Protein AF-A0A1S2LUB4-F1 (afdb_monomer_lite)

Sequence (196 aa):
MSKLDNSCTILDIESIKQALYSVNRHAKTAISKRELYRLKYETLLKLIKIGHAQKVHLEFSTQTGRSQQSTVVLVKVGTKTEGEPLYFHMLPEKDDFKCLNHTGATISQNLHNPKSTMSLNTAKRILQQFVGVTKTKDHATKSHQFQRSHSSNTTYKSTRSHTSHKSKRSNKPSRPTLNKNIFTSSFLDGSSRPRK

pLDDT: mean 73.79, std 20.39, range [35.44, 96.44]

Foldseek 3Di:
DDDPPPLQPPADQVLLLLLLQQLVVCLVPPPPNPVSLVLNVLLLVVCVVVPQKDFAAKEWDPPPDDDDTAIWTWMWGRPPPPDDIAIDTDHDDPCRVVVHYYPHHDPPDPRDDDHHPDDNVSSSVSSCSNSVPDPPCPDDPPPPPPPPDPDDDDDDDDDDDDDDDDDDDDDDDDDDDDDDPDDDDDDDDDDDDDDD

Secondary structure (DSSP, 8-state):
------TTSSS-HHHHHHHHHHHHHHHTT-S-HHHHHHHHHHHHHHHHHTTSEEEEEEEE---TT-SSPPEEEEEEE-TTSSSPPEEEEEPPPTTHHHHS-B-SS---SS-PPPPP---HHHHHHHHHHHHT---------------------------------------PPPPPP-------------------

InterPro domains:
  IPR025552 YkyB-like protein [PF14177] (13-133)

Structure (mmCIF, N/CA/C/O backbone):
data_AF-A0A1S2LUB4-F1
#
_entry.id   AF-A0A1S2LUB4-F1
#
loop_
_atom_site.group_PDB
_atom_site.id
_atom_site.type_symbol
_atom_site.label_atom_id
_atom_site.label_alt_id
_atom_site.label_comp_id
_atom_site.label_asym_id
_atom_site.label_entity_id
_atom_site.label_seq_id
_atom_site.pdbx_PDB_ins_code
_atom_site.Cartn_x
_atom_site.Cartn_y
_atom_site.Cartn_z
_atom_site.occupancy
_atom_site.B_iso_or_equiv
_atom_site.auth_seq_id
_atom_site.auth_comp_id
_atom_site.auth_asym_id
_atom_site.auth_atom_id
_atom_site.pdbx_PDB_model_num
ATOM 1 N N . MET A 1 1 ? -32.973 -7.168 3.042 1.00 37.06 1 MET A N 1
ATOM 2 C CA . MET A 1 1 ? -32.426 -6.928 4.397 1.00 37.06 1 MET A CA 1
ATOM 3 C C . MET A 1 1 ? -30.971 -7.388 4.433 1.00 37.06 1 MET A C 1
ATOM 5 O O . MET A 1 1 ? -30.704 -8.536 4.757 1.00 37.06 1 MET A O 1
ATOM 9 N N . SER A 1 2 ? -30.030 -6.526 4.044 1.00 35.44 2 SER A N 1
ATOM 10 C CA . SER A 1 2 ? -28.589 -6.791 4.143 1.00 35.44 2 SER A CA 1
ATOM 11 C C . SER A 1 2 ? -28.028 -5.992 5.315 1.00 35.44 2 SER A C 1
ATOM 13 O O . SER A 1 2 ? -28.012 -4.762 5.273 1.00 35.44 2 SER A O 1
ATOM 15 N N . LYS A 1 3 ? -27.617 -6.690 6.376 1.00 37.53 3 LYS A N 1
ATOM 16 C CA . LYS A 1 3 ? -26.897 -6.102 7.508 1.00 37.53 3 LYS A CA 1
ATOM 17 C C . LYS A 1 3 ? -25.558 -5.582 6.979 1.00 37.53 3 LYS A C 1
ATOM 19 O O . LYS A 1 3 ? -24.714 -6.364 6.562 1.00 37.53 3 LYS A O 1
ATOM 24 N N . LEU A 1 4 ? -25.412 -4.261 6.912 1.00 43.16 4 LEU A N 1
ATOM 25 C CA . LEU A 1 4 ? -24.115 -3.617 6.748 1.00 43.16 4 LEU A CA 1
ATOM 26 C C . LEU A 1 4 ? -23.420 -3.716 8.102 1.00 43.16 4 LEU A C 1
ATOM 28 O O . LEU A 1 4 ? -23.853 -3.107 9.079 1.00 43.16 4 LEU A O 1
ATOM 32 N N . ASP A 1 5 ? -22.387 -4.544 8.165 1.00 44.38 5 ASP A N 1
ATOM 33 C CA . ASP A 1 5 ? -21.563 -4.711 9.351 1.00 44.38 5 ASP A CA 1
ATOM 34 C C . ASP A 1 5 ? -20.846 -3.382 9.640 1.00 44.38 5 ASP A C 1
ATOM 36 O O . ASP A 1 5 ? -19.804 -3.058 9.070 1.00 44.38 5 ASP A O 1
ATOM 40 N N . ASN A 1 6 ? -21.435 -2.585 10.532 1.00 49.72 6 ASN A N 1
ATOM 41 C CA . ASN A 1 6 ? -20.983 -1.256 10.953 1.00 49.72 6 ASN A CA 1
ATOM 42 C C . ASN A 1 6 ? -19.684 -1.272 11.787 1.00 49.72 6 ASN A C 1
ATOM 44 O O . ASN A 1 6 ? -19.430 -0.359 12.565 1.00 49.72 6 ASN A O 1
ATOM 48 N N . SER A 1 7 ? -18.807 -2.267 11.629 1.00 49.12 7 SER A N 1
ATOM 49 C CA . SER A 1 7 ? -17.532 -2.318 12.359 1.00 49.12 7 SER A CA 1
ATOM 50 C C . SER A 1 7 ? -16.482 -1.321 11.830 1.00 49.12 7 SER A C 1
ATOM 52 O O . SER A 1 7 ? -15.333 -1.358 12.265 1.00 49.12 7 SER A O 1
ATOM 54 N N . CYS A 1 8 ? -16.831 -0.475 10.852 1.00 47.47 8 CYS A N 1
ATOM 55 C CA . CYS A 1 8 ? -15.918 0.443 10.158 1.00 47.47 8 CYS A CA 1
ATOM 56 C C . CYS A 1 8 ? -16.044 1.914 10.610 1.00 47.47 8 CYS A C 1
ATOM 58 O O . CYS A 1 8 ? -15.419 2.788 10.020 1.00 47.47 8 CYS A O 1
ATOM 60 N N . THR A 1 9 ? -16.838 2.220 11.638 1.00 49.25 9 THR A N 1
ATOM 61 C CA . THR A 1 9 ? -17.275 3.601 11.921 1.00 49.25 9 THR A CA 1
ATOM 62 C C . THR A 1 9 ? -16.392 4.414 12.874 1.00 49.25 9 THR A C 1
ATOM 64 O O . THR A 1 9 ? -16.758 5.538 13.190 1.00 49.25 9 THR A O 1
ATOM 67 N N . ILE A 1 10 ? -15.227 3.924 13.324 1.00 59.03 10 ILE A N 1
ATOM 68 C CA . ILE A 1 10 ? -14.386 4.690 14.279 1.00 59.03 10 ILE A CA 1
ATOM 69 C C . ILE A 1 10 ? -13.094 5.243 13.652 1.00 59.03 10 ILE A C 1
ATOM 71 O O . ILE A 1 10 ? -12.515 6.186 14.186 1.00 59.03 10 ILE A O 1
ATOM 75 N N . LEU A 1 11 ? -12.628 4.709 12.518 1.00 73.69 11 LEU A N 1
ATOM 76 C CA . LEU A 1 11 ? -11.399 5.190 11.879 1.00 73.69 11 LEU A CA 1
ATOM 77 C C . LEU A 1 11 ? -11.692 5.852 10.539 1.00 73.69 11 LEU A C 1
ATOM 79 O O . LEU A 1 11 ? -12.176 5.221 9.605 1.00 73.69 11 LEU A O 1
ATOM 83 N N . ASP A 1 12 ? -11.340 7.127 10.471 1.00 89.38 12 ASP A N 1
ATOM 84 C CA . ASP A 1 12 ? -11.441 7.957 9.284 1.00 89.38 12 ASP A CA 1
ATOM 85 C C . ASP A 1 12 ? -10.501 7.468 8.154 1.00 89.38 12 ASP A C 1
ATOM 87 O O . ASP A 1 12 ? -9.354 7.058 8.378 1.00 89.38 12 ASP A O 1
ATOM 91 N N . ILE A 1 13 ? -11.000 7.500 6.914 1.00 92.25 13 ILE A N 1
ATOM 92 C CA . ILE A 1 13 ? -10.286 7.030 5.720 1.00 92.25 13 ILE A CA 1
ATOM 93 C C . ILE A 1 13 ? -9.061 7.905 5.438 1.00 92.25 13 ILE A C 1
ATOM 95 O O . ILE A 1 13 ? -8.032 7.367 5.017 1.00 92.25 13 ILE A O 1
ATOM 99 N N . GLU A 1 14 ? -9.115 9.214 5.707 1.00 91.94 14 GLU A N 1
ATOM 100 C CA . GLU A 1 14 ? -7.939 10.086 5.557 1.00 91.94 14 GLU A CA 1
ATOM 101 C C . GLU A 1 14 ? -6.817 9.651 6.500 1.00 91.94 14 GLU A C 1
ATOM 103 O O . GLU A 1 14 ? -5.661 9.496 6.089 1.00 91.94 14 GLU A O 1
ATOM 108 N N . SER A 1 15 ? -7.167 9.337 7.746 1.00 92.75 15 SER A N 1
ATOM 109 C CA . SER A 1 15 ? -6.224 8.804 8.731 1.00 92.75 15 SER A CA 1
ATOM 110 C C . SER A 1 15 ? -5.585 7.484 8.271 1.00 92.75 15 SER A C 1
ATOM 112 O O . SER A 1 15 ? -4.376 7.286 8.435 1.00 92.75 15 SER A O 1
ATOM 114 N N . ILE A 1 16 ? -6.352 6.593 7.633 1.00 94.75 16 ILE A N 1
ATOM 115 C CA . ILE A 1 16 ? -5.838 5.334 7.061 1.00 94.75 16 ILE A CA 1
ATOM 116 C C . ILE A 1 16 ? -4.914 5.599 5.865 1.00 94.75 16 ILE A C 1
ATOM 118 O O . ILE A 1 16 ? -3.842 4.991 5.775 1.00 94.75 16 ILE A O 1
ATOM 122 N N . LYS A 1 17 ? -5.280 6.522 4.967 1.00 93.62 17 LYS A N 1
ATOM 123 C CA . LYS A 1 17 ? -4.451 6.943 3.822 1.00 93.62 17 LYS A CA 1
ATOM 124 C C . LYS A 1 17 ? -3.092 7.472 4.286 1.00 93.62 17 LYS A C 1
ATOM 126 O O . LYS A 1 17 ? -2.045 7.030 3.798 1.00 93.62 17 LYS A O 1
ATOM 131 N N . GLN A 1 18 ? -3.095 8.355 5.280 1.00 93.69 18 GLN A N 1
ATOM 132 C CA . GLN A 1 18 ? -1.879 8.902 5.882 1.00 93.69 18 GLN A CA 1
ATOM 133 C C . GLN A 1 18 ? -1.034 7.823 6.578 1.00 93.69 18 GLN A C 1
ATOM 135 O O . GLN A 1 18 ? 0.190 7.779 6.407 1.00 93.69 18 GLN A O 1
ATOM 140 N N . ALA A 1 19 ? -1.677 6.909 7.308 1.00 95.19 19 ALA A N 1
ATOM 141 C CA . ALA A 1 19 ? -1.000 5.790 7.952 1.00 95.19 19 ALA A CA 1
ATOM 142 C C . ALA A 1 19 ? -0.336 4.848 6.929 1.00 95.19 19 ALA A C 1
ATOM 144 O O . ALA A 1 19 ? 0.831 4.477 7.098 1.00 95.19 19 ALA A O 1
ATOM 145 N N . LEU A 1 20 ? -1.028 4.516 5.832 1.00 95.00 20 LEU A N 1
ATOM 146 C CA . LEU A 1 20 ? -0.485 3.734 4.715 1.00 95.00 20 LEU A CA 1
ATOM 147 C C . LEU A 1 20 ? 0.750 4.398 4.099 1.00 95.00 20 LEU A C 1
ATOM 149 O O . LEU A 1 20 ? 1.754 3.720 3.857 1.00 95.00 20 LEU A O 1
ATOM 153 N N . TYR A 1 21 ? 0.704 5.715 3.878 1.00 94.38 21 TYR A N 1
ATOM 154 C CA . TYR A 1 21 ? 1.852 6.473 3.377 1.00 94.38 21 TYR A CA 1
ATOM 155 C C . TYR A 1 21 ? 3.061 6.350 4.312 1.00 94.38 21 TYR A C 1
ATOM 157 O O . TYR A 1 21 ? 4.160 6.002 3.862 1.00 94.38 21 TYR A O 1
ATOM 165 N N . SER A 1 22 ? 2.858 6.578 5.614 1.00 94.00 22 SER A N 1
ATOM 166 C CA . SER A 1 22 ? 3.926 6.502 6.616 1.00 94.00 22 SER A CA 1
ATOM 167 C C . SER A 1 22 ? 4.535 5.094 6.677 1.00 94.00 22 SER A C 1
ATOM 169 O O . SER A 1 22 ? 5.749 4.929 6.518 1.00 94.00 22 SER A O 1
ATOM 171 N N . VAL A 1 23 ? 3.705 4.049 6.776 1.00 94.25 23 VAL A N 1
ATOM 172 C CA . VAL A 1 23 ? 4.163 2.647 6.777 1.00 94.25 23 VAL A CA 1
ATOM 173 C C . VAL A 1 23 ? 4.955 2.311 5.512 1.00 94.25 23 VAL A C 1
ATOM 175 O O . VAL A 1 23 ? 6.029 1.716 5.607 1.00 94.25 23 VAL A O 1
ATOM 178 N N . ASN A 1 24 ? 4.490 2.735 4.336 1.00 91.19 24 ASN A N 1
ATOM 179 C CA . ASN A 1 24 ? 5.175 2.479 3.068 1.00 91.19 24 ASN A CA 1
ATOM 180 C C . ASN A 1 24 ? 6.536 3.194 2.981 1.00 91.19 24 ASN A C 1
ATOM 182 O O . ASN A 1 24 ? 7.507 2.609 2.494 1.00 91.19 24 ASN A O 1
ATOM 186 N N . ARG A 1 25 ? 6.641 4.429 3.493 1.00 90.00 25 ARG A N 1
ATOM 187 C CA . ARG A 1 25 ? 7.920 5.153 3.596 1.00 90.00 25 ARG A CA 1
ATOM 188 C C . ARG A 1 25 ? 8.919 4.379 4.455 1.00 90.00 25 ARG A C 1
ATOM 190 O O . ARG A 1 25 ? 10.072 4.216 4.060 1.00 90.00 25 ARG A O 1
ATOM 197 N N . HIS A 1 26 ? 8.473 3.884 5.605 1.00 87.94 26 HIS A N 1
ATOM 198 C CA . HIS A 1 26 ? 9.320 3.157 6.547 1.00 87.94 26 HIS A CA 1
ATOM 199 C C . HIS A 1 26 ? 9.647 1.728 6.095 1.00 87.94 26 HIS A C 1
ATOM 201 O O . HIS A 1 26 ? 10.748 1.258 6.360 1.00 87.94 26 HIS A O 1
ATOM 207 N N . ALA A 1 27 ? 8.771 1.048 5.352 1.00 86.62 27 ALA A N 1
ATOM 208 C CA . ALA A 1 27 ? 9.034 -0.299 4.832 1.00 86.62 27 ALA A CA 1
ATOM 209 C C . ALA A 1 27 ? 10.261 -0.362 3.904 1.00 86.62 27 ALA A C 1
ATOM 211 O O . ALA A 1 27 ? 10.904 -1.406 3.797 1.00 86.62 27 ALA A O 1
ATOM 212 N N . LYS A 1 28 ? 10.632 0.757 3.265 1.00 82.19 28 LYS A N 1
ATOM 213 C CA . LYS A 1 28 ? 11.836 0.841 2.424 1.00 82.19 28 LYS A CA 1
ATOM 214 C C . LYS A 1 28 ? 13.130 0.780 3.243 1.00 82.19 28 LYS A C 1
ATOM 216 O O . LYS A 1 28 ? 14.106 0.182 2.784 1.00 82.19 28 LYS A O 1
ATOM 221 N N . THR A 1 29 ? 13.133 1.338 4.453 1.00 83.75 29 THR A N 1
ATOM 222 C CA . THR A 1 29 ? 14.348 1.573 5.256 1.00 83.75 29 THR A CA 1
ATOM 223 C C . THR A 1 29 ? 14.389 0.818 6.586 1.00 83.75 29 THR A C 1
ATOM 225 O O . THR A 1 29 ? 15.462 0.694 7.165 1.00 83.75 29 THR A O 1
ATOM 228 N N . ALA A 1 30 ? 13.264 0.291 7.072 1.00 81.44 30 ALA A N 1
ATOM 229 C CA . ALA A 1 30 ? 13.185 -0.407 8.352 1.00 81.44 30 ALA A CA 1
ATOM 230 C C . ALA A 1 30 ? 13.996 -1.710 8.358 1.00 81.44 30 ALA A C 1
ATOM 232 O O . ALA A 1 30 ? 14.143 -2.372 7.334 1.00 81.44 30 ALA A O 1
ATOM 233 N N . ILE A 1 31 ? 14.463 -2.114 9.539 1.00 76.31 31 ILE A N 1
ATOM 234 C CA . ILE A 1 31 ? 15.121 -3.412 9.747 1.00 76.31 31 ILE A CA 1
ATOM 235 C C . ILE A 1 31 ? 14.082 -4.547 9.634 1.00 76.31 31 ILE A C 1
ATOM 237 O O . ILE A 1 31 ? 14.318 -5.551 8.968 1.00 76.31 31 ILE A O 1
ATOM 241 N N . SER A 1 32 ? 12.877 -4.355 10.182 1.00 80.12 32 SER A N 1
ATOM 242 C CA . SER A 1 32 ? 11.769 -5.323 10.158 1.00 80.12 32 SER A CA 1
ATOM 243 C C . SER A 1 32 ? 10.757 -5.074 9.021 1.00 80.12 32 SER A C 1
ATOM 245 O O . SER A 1 32 ? 9.568 -4.845 9.245 1.00 80.12 32 SER A O 1
ATOM 247 N N . LYS A 1 33 ? 11.200 -5.133 7.756 1.00 89.12 33 LYS A N 1
ATOM 248 C CA . LYS A 1 33 ? 10.356 -4.797 6.581 1.00 89.12 33 LYS A CA 1
ATOM 249 C C . LYS A 1 33 ? 9.136 -5.713 6.391 1.00 89.12 33 LYS A C 1
ATOM 251 O O . LYS A 1 33 ? 8.112 -5.265 5.880 1.00 89.12 33 LYS A O 1
ATOM 256 N N . ARG A 1 34 ? 9.229 -6.985 6.803 1.00 89.94 34 ARG A N 1
ATOM 257 C CA . ARG A 1 34 ? 8.198 -8.015 6.560 1.00 89.94 34 ARG A CA 1
ATOM 258 C C . ARG A 1 34 ? 6.846 -7.668 7.190 1.00 89.94 34 ARG A C 1
ATOM 260 O O . ARG A 1 34 ? 5.828 -7.775 6.513 1.00 89.94 34 ARG A O 1
ATOM 267 N N . GLU A 1 35 ? 6.836 -7.222 8.448 1.00 90.62 35 GLU A N 1
ATOM 268 C CA . GLU A 1 35 ? 5.603 -6.840 9.160 1.00 90.62 35 GLU A CA 1
ATOM 269 C C . GLU A 1 35 ? 4.908 -5.664 8.460 1.00 90.62 35 GLU A C 1
ATOM 271 O O . GLU A 1 35 ? 3.703 -5.698 8.224 1.00 90.62 35 GLU A O 1
ATOM 276 N N . LEU A 1 36 ? 5.680 -4.648 8.061 1.00 92.69 36 LEU A N 1
ATOM 277 C CA . LEU A 1 36 ? 5.156 -3.445 7.413 1.00 92.69 36 LEU A CA 1
ATOM 278 C C . LEU A 1 36 ? 4.556 -3.742 6.033 1.00 92.69 36 LEU A C 1
ATOM 280 O O . LEU A 1 36 ? 3.494 -3.212 5.705 1.00 92.69 36 LEU A O 1
ATOM 284 N N . TYR A 1 37 ? 5.195 -4.607 5.238 1.00 92.12 37 TYR A N 1
ATOM 285 C CA . TYR A 1 37 ? 4.637 -5.040 3.954 1.00 92.12 37 TYR A CA 1
ATOM 286 C C . TYR A 1 37 ? 3.354 -5.849 4.126 1.00 92.12 37 TYR A C 1
ATOM 288 O O . TYR A 1 37 ? 2.396 -5.601 3.393 1.00 92.12 37 TYR A O 1
ATOM 296 N N . ARG A 1 38 ? 3.308 -6.759 5.109 1.00 93.12 38 ARG A N 1
ATOM 297 C CA . ARG A 1 38 ? 2.095 -7.527 5.409 1.00 93.12 38 ARG A CA 1
ATOM 298 C C . ARG A 1 38 ? 0.946 -6.603 5.802 1.00 93.12 38 ARG A C 1
ATOM 300 O O . ARG A 1 38 ? -0.123 -6.679 5.211 1.00 93.12 38 ARG A O 1
ATOM 307 N N . LEU A 1 39 ? 1.193 -5.685 6.737 1.00 94.38 39 LEU A N 1
ATOM 308 C CA . LEU A 1 39 ? 0.181 -4.753 7.230 1.00 94.38 39 LEU A CA 1
ATOM 309 C C . LEU A 1 39 ? -0.350 -3.840 6.116 1.00 94.38 39 LEU A C 1
ATOM 311 O O . LEU A 1 39 ? -1.559 -3.638 6.006 1.00 94.38 39 LEU A O 1
ATOM 315 N N . LYS A 1 40 ? 0.541 -3.331 5.254 1.00 94.75 40 LYS A N 1
ATOM 316 C CA . LYS A 1 40 ? 0.157 -2.575 4.054 1.00 94.75 40 LYS A CA 1
ATOM 317 C C . LYS A 1 40 ? -0.742 -3.412 3.139 1.00 94.75 40 LYS A C 1
ATOM 319 O O . LYS A 1 40 ? -1.777 -2.920 2.702 1.00 94.75 40 LYS A O 1
ATOM 324 N N . TYR A 1 41 ? -0.342 -4.647 2.842 1.00 95.00 41 TYR A N 1
ATOM 325 C CA . TYR A 1 41 ? -1.076 -5.534 1.941 1.00 95.00 41 TYR A CA 1
ATOM 326 C C . TYR A 1 41 ? -2.483 -5.853 2.465 1.00 95.00 41 TYR A C 1
ATOM 328 O O . TYR A 1 41 ? -3.463 -5.613 1.763 1.00 95.00 41 TYR A O 1
ATOM 336 N N . GLU A 1 42 ? -2.593 -6.292 3.722 1.00 95.31 42 GLU A N 1
ATOM 337 C CA . GLU A 1 42 ? -3.874 -6.603 4.375 1.00 95.31 42 GLU A CA 1
ATOM 338 C C . GLU A 1 42 ? -4.808 -5.382 4.406 1.00 95.31 42 GLU A C 1
ATOM 340 O O . GLU A 1 42 ? -6.005 -5.496 4.137 1.00 95.31 42 GLU A O 1
ATOM 345 N N . THR A 1 43 ? -4.252 -4.195 4.669 1.00 96.00 43 THR A N 1
ATOM 346 C CA . THR A 1 43 ? -5.009 -2.935 4.650 1.00 96.00 43 THR A CA 1
ATOM 347 C C . THR A 1 43 ? -5.567 -2.642 3.258 1.00 96.00 43 THR A C 1
ATOM 349 O O . THR A 1 43 ? -6.753 -2.342 3.134 1.00 96.00 43 THR A O 1
ATOM 352 N N . LEU A 1 44 ? -4.742 -2.733 2.207 1.00 96.44 44 LEU A N 1
ATOM 353 C CA . LEU A 1 44 ? -5.178 -2.465 0.832 1.00 96.44 44 LEU A CA 1
ATOM 354 C C . LEU A 1 44 ? -6.259 -3.452 0.382 1.00 96.44 44 LEU A C 1
ATOM 356 O O . LEU A 1 44 ? -7.272 -3.020 -0.163 1.00 96.44 44 LEU A O 1
ATOM 360 N N . LEU A 1 45 ? -6.098 -4.748 0.670 1.00 95.38 45 LEU A N 1
ATOM 361 C CA . LEU A 1 45 ? -7.125 -5.750 0.370 1.00 95.38 45 LEU A CA 1
ATOM 362 C C . LEU A 1 45 ? -8.452 -5.434 1.062 1.00 95.38 45 LEU A C 1
ATOM 364 O O . LEU A 1 45 ? -9.510 -5.488 0.431 1.00 95.38 45 LEU A O 1
ATOM 368 N N . LYS A 1 46 ? -8.409 -5.062 2.348 1.00 95.31 46 LYS A N 1
ATOM 369 C CA . LYS A 1 46 ? -9.617 -4.694 3.091 1.00 95.31 46 LYS A CA 1
ATOM 370 C C . LYS A 1 46 ? -10.276 -3.446 2.503 1.00 95.31 46 LYS A C 1
ATOM 372 O O . LYS A 1 46 ? -11.488 -3.461 2.315 1.00 95.31 46 LYS A O 1
ATOM 377 N N . LEU A 1 47 ? -9.498 -2.416 2.157 1.00 94.88 47 LEU A N 1
ATOM 378 C CA . LEU A 1 47 ? -9.992 -1.193 1.507 1.00 94.88 47 LEU A CA 1
ATOM 379 C C . LEU A 1 47 ? -10.654 -1.471 0.151 1.00 94.88 47 LEU A C 1
ATOM 381 O O . LEU A 1 47 ? -11.688 -0.874 -0.152 1.00 94.88 47 LEU A O 1
ATOM 385 N N . ILE A 1 48 ? -10.090 -2.387 -0.641 1.00 95.31 48 ILE A N 1
ATOM 386 C CA . ILE A 1 48 ? -10.681 -2.827 -1.912 1.00 95.31 48 ILE A CA 1
ATOM 387 C C . ILE A 1 48 ? -12.008 -3.547 -1.648 1.00 95.31 48 ILE A C 1
ATOM 389 O O . ILE A 1 48 ? -13.016 -3.211 -2.264 1.00 95.31 48 ILE A O 1
ATOM 393 N N . LYS A 1 49 ? -12.044 -4.469 -0.676 1.00 94.44 49 LYS A N 1
ATOM 394 C CA . LYS A 1 49 ? -13.258 -5.221 -0.316 1.00 94.44 49 LYS A CA 1
ATOM 395 C C . LYS A 1 49 ? -14.411 -4.314 0.130 1.00 94.44 49 LYS A C 1
ATOM 397 O O . LYS A 1 49 ? -15.554 -4.577 -0.225 1.00 94.44 49 LYS A O 1
ATOM 402 N N . ILE A 1 50 ? -14.126 -3.249 0.886 1.00 92.50 50 ILE A N 1
ATOM 403 C CA . ILE A 1 50 ? -15.145 -2.265 1.306 1.00 92.50 50 ILE A CA 1
ATOM 404 C C . ILE A 1 50 ? -15.451 -1.208 0.223 1.00 92.50 50 ILE A C 1
ATOM 406 O O . ILE A 1 50 ? -16.349 -0.380 0.381 1.00 92.50 50 ILE A O 1
ATOM 410 N N . GLY A 1 51 ? -14.705 -1.206 -0.886 1.00 93.12 51 GLY A N 1
ATOM 411 C CA . GLY A 1 51 ? -14.892 -0.289 -2.010 1.00 93.12 51 GLY A CA 1
ATOM 412 C C . GLY A 1 51 ? -14.366 1.133 -1.786 1.00 93.12 51 GLY A C 1
ATOM 413 O O . GLY A 1 51 ? -14.792 2.041 -2.494 1.00 93.12 51 GLY A O 1
ATOM 414 N N . HIS A 1 52 ? -13.468 1.347 -0.820 1.00 93.94 52 HIS A N 1
ATOM 415 C CA . HIS A 1 52 ? -12.743 2.617 -0.638 1.00 93.94 52 HIS A CA 1
ATOM 416 C C . HIS A 1 52 ? -11.413 2.658 -1.408 1.00 93.94 52 HIS A C 1
ATOM 418 O O . HIS A 1 52 ? -10.712 3.674 -1.396 1.00 93.94 52 HIS A O 1
ATOM 424 N N . ALA A 1 53 ? -11.050 1.557 -2.065 1.00 95.81 53 ALA A N 1
ATOM 425 C CA . ALA A 1 53 ? -9.914 1.476 -2.964 1.00 95.81 53 ALA A CA 1
ATOM 426 C C . ALA A 1 53 ? -10.249 0.648 -4.208 1.00 95.81 53 ALA A C 1
ATOM 428 O O . ALA A 1 53 ? -11.144 -0.195 -4.180 1.00 95.81 53 ALA A O 1
ATOM 429 N N . GLN A 1 54 ? -9.506 0.874 -5.286 1.00 95.75 54 GLN A N 1
ATOM 430 C CA . GLN A 1 54 ? -9.689 0.201 -6.567 1.00 95.75 54 GLN A CA 1
ATOM 431 C C . GLN A 1 54 ? -8.332 -0.102 -7.208 1.00 95.75 54 GLN A C 1
ATOM 433 O O . GLN A 1 54 ? -7.448 0.758 -7.236 1.00 95.75 54 GLN A O 1
ATOM 438 N N . LYS A 1 55 ? -8.174 -1.318 -7.745 1.00 96.12 55 LYS A N 1
ATOM 439 C CA . LYS A 1 55 ? -7.050 -1.662 -8.626 1.00 96.12 55 LYS A CA 1
ATOM 440 C C . LYS A 1 55 ? -7.270 -0.968 -9.978 1.00 96.12 55 LYS A C 1
ATOM 442 O O . LYS A 1 55 ? -8.333 -1.131 -10.569 1.00 96.12 55 LYS A O 1
ATOM 447 N N . VAL A 1 56 ? -6.310 -0.160 -10.424 1.00 93.88 56 VAL A N 1
ATOM 448 C CA . VAL A 1 56 ? -6.465 0.715 -11.601 1.00 93.88 56 VAL A CA 1
ATOM 449 C C . VAL A 1 56 ? -5.901 0.052 -12.856 1.00 93.88 56 VAL A C 1
ATOM 451 O O . VAL A 1 56 ? -6.631 -0.166 -13.815 1.00 93.88 56 VAL A O 1
ATOM 454 N N . HIS A 1 57 ? -4.609 -0.275 -12.852 1.00 94.31 57 HIS A N 1
ATOM 455 C CA . HIS A 1 57 ? -3.909 -0.918 -13.965 1.00 94.31 57 HIS A CA 1
ATOM 456 C C . HIS A 1 57 ? -2.605 -1.571 -13.483 1.00 94.31 57 HIS A C 1
ATOM 458 O O . HIS A 1 57 ? -2.187 -1.388 -12.333 1.00 94.31 57 HIS A O 1
ATOM 464 N N . LEU A 1 58 ? -1.964 -2.332 -14.370 1.00 94.56 58 LEU A N 1
ATOM 465 C CA . LEU A 1 58 ? -0.630 -2.895 -14.170 1.00 94.56 58 LEU A CA 1
ATOM 466 C C . LEU A 1 58 ? 0.435 -1.956 -14.750 1.00 94.56 58 LEU A C 1
ATOM 468 O O . LEU A 1 58 ? 0.239 -1.374 -15.815 1.00 94.56 58 LEU A O 1
ATOM 472 N N . GLU A 1 59 ? 1.568 -1.836 -14.067 1.00 92.00 59 GLU A N 1
ATOM 473 C CA . GLU A 1 59 ? 2.714 -1.024 -14.484 1.00 92.00 59 GLU A CA 1
ATOM 474 C C . GLU A 1 59 ? 4.027 -1.777 -14.291 1.00 92.00 59 GLU A C 1
ATOM 476 O O . GLU A 1 59 ? 4.118 -2.701 -13.482 1.00 92.00 59 GLU A O 1
ATOM 481 N N . PHE A 1 60 ? 5.090 -1.326 -14.954 1.00 88.88 60 PHE A N 1
ATOM 482 C CA . PHE A 1 60 ? 6.441 -1.766 -14.614 1.00 88.88 60 PHE A CA 1
ATOM 483 C C . PHE A 1 60 ? 6.975 -1.047 -13.369 1.00 88.88 60 PHE A C 1
ATOM 485 O O . PHE A 1 60 ? 6.801 0.160 -13.195 1.00 88.88 60 PHE A O 1
ATOM 492 N N . SER A 1 61 ? 7.676 -1.787 -12.511 1.00 85.38 61 SER A N 1
ATOM 493 C CA . SER A 1 61 ? 8.358 -1.262 -11.329 1.00 85.38 61 SER A CA 1
ATOM 494 C C . SER A 1 61 ? 9.616 -0.474 -11.705 1.00 85.38 61 SER A C 1
ATOM 496 O O . SER A 1 61 ? 10.428 -0.923 -12.510 1.00 85.38 61 SER A O 1
ATOM 498 N N . THR A 1 62 ? 9.839 0.664 -11.045 1.00 76.81 62 THR A N 1
ATOM 499 C CA . THR A 1 62 ? 10.978 1.574 -11.276 1.00 76.81 62 THR A CA 1
ATOM 500 C C . THR A 1 62 ? 12.266 1.188 -10.545 1.00 76.81 62 THR A C 1
ATOM 502 O O . THR A 1 62 ? 13.092 2.053 -10.256 1.00 76.81 62 THR A O 1
ATOM 505 N N . GLN A 1 63 ? 12.476 -0.084 -10.192 1.00 72.50 63 GLN A N 1
ATOM 506 C CA . GLN A 1 63 ? 13.700 -0.473 -9.482 1.00 72.50 63 GLN A CA 1
ATOM 507 C C . GLN A 1 63 ? 14.949 -0.250 -10.350 1.00 72.50 63 GLN A C 1
ATOM 509 O O . GLN A 1 63 ? 15.248 -1.001 -11.275 1.00 72.50 63 GLN A O 1
ATOM 514 N N . THR A 1 64 ? 15.708 0.790 -10.007 1.00 62.44 64 THR A N 1
ATOM 515 C CA . THR A 1 64 ? 16.937 1.205 -10.682 1.00 62.44 64 THR A CA 1
ATOM 516 C C . THR A 1 64 ? 18.076 0.237 -10.342 1.00 62.44 64 THR A C 1
ATOM 518 O O . THR A 1 64 ? 18.745 0.406 -9.323 1.00 62.44 64 THR A O 1
ATOM 521 N N . GLY A 1 65 ? 18.295 -0.805 -11.150 1.00 62.41 65 GLY A N 1
ATOM 522 C CA . GLY A 1 65 ? 19.557 -1.561 -11.087 1.00 62.41 65 GLY A CA 1
ATOM 523 C C . GLY A 1 65 ? 19.509 -3.076 -11.276 1.00 62.41 65 GLY A C 1
ATOM 524 O O . GLY A 1 65 ? 20.547 -3.708 -11.095 1.00 62.41 65 GLY A O 1
ATOM 525 N N . ARG A 1 66 ? 18.371 -3.696 -11.628 1.00 56.88 66 ARG A N 1
ATOM 526 C CA . ARG A 1 66 ? 18.330 -5.139 -11.953 1.00 56.88 66 ARG A CA 1
ATOM 527 C C . ARG A 1 66 ? 17.568 -5.411 -13.251 1.00 56.88 66 ARG A C 1
ATOM 529 O O . ARG A 1 66 ? 16.503 -4.856 -13.475 1.00 56.88 66 ARG A O 1
ATOM 536 N N . SER A 1 67 ? 18.153 -6.261 -14.096 1.00 57.16 67 SER A N 1
ATOM 537 C CA . SER A 1 67 ? 17.820 -6.492 -15.516 1.00 57.16 67 SER A CA 1
ATOM 538 C C . SER A 1 67 ? 16.498 -7.226 -15.801 1.00 57.16 67 SER A C 1
ATOM 540 O O . SER A 1 67 ? 16.376 -7.857 -16.843 1.00 57.16 67 SER A O 1
ATOM 542 N N . GLN A 1 68 ? 15.492 -7.158 -14.926 1.00 63.97 68 GLN A N 1
ATOM 543 C CA . GLN A 1 68 ? 14.140 -7.631 -15.249 1.00 63.97 68 GLN A CA 1
ATOM 544 C C . GLN A 1 68 ? 13.111 -6.695 -14.614 1.00 63.97 68 GLN A C 1
ATOM 546 O O . GLN A 1 68 ? 13.091 -6.512 -13.396 1.00 63.97 68 GLN A O 1
ATOM 551 N N . GLN A 1 69 ? 12.275 -6.076 -15.447 1.00 78.94 69 GLN A N 1
ATOM 552 C CA . GLN A 1 69 ? 11.180 -5.231 -14.984 1.00 78.94 69 GLN A CA 1
ATOM 553 C C . GLN A 1 69 ? 10.104 -6.120 -14.357 1.00 78.94 69 GLN A C 1
ATOM 555 O O . GLN A 1 69 ? 9.540 -6.986 -15.017 1.00 78.94 69 GLN A O 1
ATOM 560 N N . SER A 1 70 ? 9.819 -5.926 -13.070 1.00 87.19 70 SER A N 1
ATOM 561 C CA . SER A 1 70 ? 8.668 -6.567 -12.429 1.00 87.19 70 SER A CA 1
ATOM 562 C C . SER A 1 70 ? 7.401 -5.769 -12.682 1.00 87.19 70 SER A C 1
ATOM 564 O O . SER A 1 70 ? 7.397 -4.550 -12.511 1.00 87.19 70 SER A O 1
ATOM 566 N N . THR A 1 71 ? 6.316 -6.459 -13.011 1.00 91.69 71 THR A N 1
ATOM 567 C 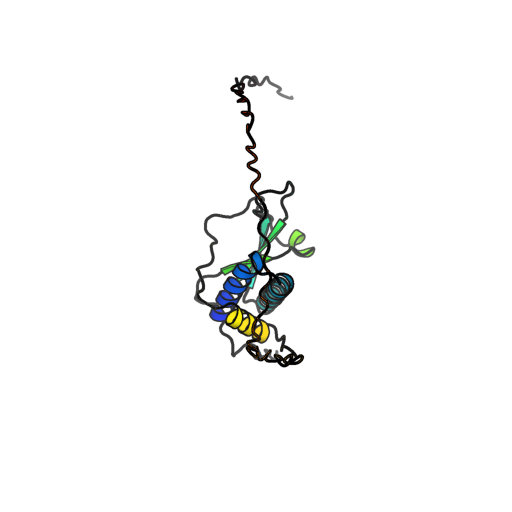CA . THR A 1 71 ? 4.985 -5.858 -13.053 1.00 91.69 71 THR A CA 1
ATOM 568 C C . THR A 1 71 ? 4.440 -5.656 -11.637 1.00 91.69 71 THR A C 1
ATOM 570 O O . THR A 1 71 ? 4.605 -6.507 -10.760 1.00 91.69 71 THR A O 1
ATOM 573 N N . VAL A 1 72 ? 3.781 -4.526 -11.411 1.00 92.88 72 VAL A N 1
ATOM 574 C CA . VAL A 1 72 ? 3.103 -4.149 -10.167 1.00 92.88 72 VAL A CA 1
ATOM 575 C C . VAL A 1 72 ? 1.692 -3.659 -10.467 1.00 92.88 72 VAL A C 1
ATOM 577 O O . VAL A 1 72 ? 1.438 -3.116 -11.536 1.00 92.88 72 VAL A O 1
ATOM 580 N N . VAL A 1 73 ? 0.771 -3.828 -9.519 1.00 94.88 73 VAL A N 1
ATOM 581 C CA . VAL A 1 73 ? -0.579 -3.253 -9.619 1.00 94.88 73 VAL A CA 1
ATOM 582 C C . VAL A 1 73 ? -0.588 -1.886 -8.961 1.00 94.88 73 VAL A C 1
ATOM 584 O O . VAL A 1 73 ? -0.170 -1.755 -7.804 1.00 94.88 73 VAL A O 1
ATOM 587 N N . LEU A 1 74 ? -1.125 -0.896 -9.668 1.00 94.06 74 LEU A N 1
ATOM 588 C CA . LEU A 1 74 ? -1.447 0.406 -9.109 1.00 94.06 74 LEU A CA 1
ATOM 589 C C . LEU A 1 74 ? -2.836 0.368 -8.461 1.00 94.06 74 LEU A C 1
ATOM 591 O O . LEU A 1 74 ? -3.826 -0.009 -9.087 1.00 94.06 74 LEU A O 1
ATOM 595 N N . VAL A 1 75 ? -2.917 0.783 -7.202 1.00 95.06 75 VAL A N 1
ATOM 596 C CA . VAL A 1 75 ? -4.155 0.856 -6.419 1.00 95.06 75 VAL A CA 1
ATOM 597 C C . VAL A 1 75 ? -4.433 2.305 -6.054 1.00 95.06 75 VAL A C 1
ATOM 599 O O . VAL A 1 75 ? -3.592 2.951 -5.430 1.00 95.06 75 VAL A O 1
ATOM 602 N N . LYS A 1 76 ? -5.628 2.790 -6.391 1.00 94.75 76 LYS A N 1
ATOM 603 C CA . LYS A 1 76 ? -6.154 4.099 -5.989 1.00 94.75 76 LYS A CA 1
ATOM 604 C C . LYS A 1 76 ? -6.959 3.944 -4.702 1.00 94.75 76 LYS A C 1
ATOM 606 O O . LYS A 1 76 ? -7.890 3.146 -4.662 1.00 94.75 76 LYS A O 1
ATOM 611 N N . VAL A 1 77 ? -6.621 4.698 -3.662 1.00 95.19 77 VAL A N 1
ATOM 612 C CA . VAL A 1 77 ? -7.275 4.682 -2.343 1.00 95.19 77 VAL A CA 1
ATOM 613 C C . VAL A 1 77 ? -7.928 6.036 -2.074 1.00 95.19 77 VAL A C 1
ATOM 615 O O . VAL A 1 77 ? -7.312 7.071 -2.311 1.00 95.19 77 VAL A O 1
ATOM 618 N N . GLY A 1 78 ? -9.146 6.030 -1.528 1.00 91.12 78 GLY A N 1
ATOM 619 C CA . GLY A 1 78 ? -9.950 7.236 -1.301 1.00 91.12 78 GLY A CA 1
ATOM 620 C C . GLY A 1 78 ? -10.942 7.513 -2.429 1.00 91.12 78 GLY A C 1
ATOM 621 O O . GLY A 1 78 ? -11.239 8.661 -2.708 1.00 91.12 78 GLY A O 1
ATOM 622 N N . THR A 1 79 ? -11.450 6.476 -3.102 1.00 87.31 79 THR A N 1
ATOM 623 C CA . THR A 1 79 ? -12.379 6.616 -4.243 1.00 87.31 79 THR A CA 1
ATOM 624 C C . THR A 1 79 ? -13.756 7.177 -3.875 1.00 87.31 79 THR A C 1
ATOM 626 O O . THR A 1 79 ? -14.474 7.626 -4.759 1.00 87.31 79 THR A O 1
ATOM 629 N N . LYS A 1 80 ? -14.130 7.129 -2.592 1.00 86.38 80 LYS A N 1
ATOM 630 C CA . LYS A 1 80 ? -15.436 7.555 -2.054 1.00 86.38 80 LYS A CA 1
ATOM 631 C C . LYS A 1 80 ? -15.327 8.698 -1.035 1.00 86.38 80 LYS A C 1
ATOM 633 O O . LYS A 1 80 ? -16.259 8.923 -0.273 1.00 86.38 80 LYS A O 1
ATOM 638 N N . THR A 1 81 ? -14.170 9.343 -0.944 1.00 83.69 81 THR A N 1
ATOM 639 C CA . THR A 1 81 ? -13.897 10.403 0.037 1.00 83.69 81 THR A CA 1
ATOM 640 C C . THR A 1 81 ? -13.705 11.718 -0.713 1.00 83.69 81 THR A C 1
ATOM 642 O O . THR A 1 81 ? -13.187 11.697 -1.824 1.00 83.69 81 THR A O 1
ATOM 645 N N . GLU A 1 82 ? -14.106 12.847 -0.126 1.00 80.50 82 GLU A N 1
ATOM 646 C CA . GLU A 1 82 ? -14.019 14.174 -0.767 1.00 80.50 82 GLU A CA 1
ATOM 647 C C . GLU A 1 82 ? -12.577 14.702 -0.918 1.00 80.50 82 GLU A C 1
ATOM 649 O O . GLU A 1 82 ? -12.350 15.712 -1.575 1.00 80.50 82 GLU A O 1
ATOM 654 N N . GLY A 1 83 ? -11.589 14.022 -0.329 1.00 83.31 83 GLY A N 1
ATOM 655 C CA . GLY A 1 83 ? -10.176 14.379 -0.424 1.00 83.31 83 GLY A CA 1
ATOM 656 C C . GLY A 1 83 ? -9.431 13.728 -1.592 1.00 83.31 83 GLY A C 1
ATOM 657 O O . GLY A 1 83 ? -9.891 12.777 -2.224 1.00 83.31 83 GLY A O 1
ATOM 658 N N . GLU A 1 84 ? -8.199 14.190 -1.813 1.00 88.12 84 GLU A N 1
ATOM 659 C CA . GLU A 1 84 ? -7.324 13.675 -2.868 1.00 88.12 84 GLU A CA 1
ATOM 660 C C . GLU A 1 84 ? -7.041 12.166 -2.712 1.00 88.12 84 GLU A C 1
ATOM 662 O O . GLU A 1 84 ? -6.699 11.689 -1.613 1.00 88.12 84 GLU A O 1
ATOM 667 N N . PRO A 1 85 ? -7.156 11.381 -3.798 1.00 91.62 85 PRO A N 1
ATOM 668 C CA . PRO A 1 85 ? -6.857 9.963 -3.764 1.00 91.62 85 PRO A CA 1
ATOM 669 C C . PRO A 1 85 ? -5.348 9.724 -3.669 1.00 91.62 85 PRO A C 1
ATOM 671 O O . PRO A 1 85 ? -4.542 10.402 -4.303 1.00 91.62 85 PRO A O 1
ATOM 674 N N . LEU A 1 86 ? -4.964 8.697 -2.913 1.00 93.12 86 LEU A N 1
ATOM 675 C CA . LEU A 1 86 ? -3.576 8.246 -2.829 1.00 93.12 86 LEU A CA 1
ATOM 676 C C . LEU A 1 86 ? -3.364 6.988 -3.659 1.00 93.12 86 LEU A C 1
ATOM 678 O O . LEU A 1 86 ? -4.221 6.105 -3.699 1.00 93.12 86 LEU A O 1
ATOM 682 N N . TYR A 1 87 ? -2.186 6.872 -4.258 1.00 93.19 87 TYR A N 1
ATOM 683 C CA . TYR A 1 87 ? -1.827 5.758 -5.121 1.00 93.19 87 TYR A CA 1
ATOM 684 C C . TYR A 1 87 ? -0.758 4.886 -4.466 1.00 93.19 87 TYR A C 1
ATOM 686 O O . TYR A 1 87 ? 0.231 5.369 -3.904 1.00 93.19 87 TYR A O 1
ATOM 694 N N . PHE A 1 88 ? -0.951 3.572 -4.511 1.00 93.25 88 PHE A N 1
ATOM 695 C CA . PHE A 1 88 ? -0.041 2.605 -3.908 1.00 93.25 88 PHE A CA 1
ATOM 696 C C . PHE A 1 88 ? 0.202 1.426 -4.838 1.00 93.25 88 PHE A C 1
ATOM 698 O O . PHE A 1 88 ? -0.701 0.964 -5.520 1.00 93.25 88 PHE A O 1
ATOM 705 N N . HIS A 1 89 ? 1.417 0.887 -4.793 1.00 92.56 89 HIS A N 1
ATOM 706 C CA . HIS A 1 89 ? 1.758 -0.340 -5.506 1.00 92.56 89 HIS A CA 1
ATOM 707 C C . HIS A 1 89 ? 1.538 -1.573 -4.630 1.00 92.56 89 HIS A C 1
ATOM 709 O O . HIS A 1 89 ? 1.940 -1.568 -3.453 1.00 92.56 89 HIS A O 1
ATOM 715 N N . MET A 1 90 ? 0.990 -2.635 -5.216 1.00 92.31 90 MET A N 1
ATOM 716 C CA . MET A 1 90 ? 0.919 -3.979 -4.636 1.00 92.31 90 MET A CA 1
ATOM 717 C C . MET A 1 90 ? 1.472 -5.031 -5.606 1.00 92.31 90 MET A C 1
ATOM 719 O O . MET A 1 90 ? 1.680 -4.753 -6.789 1.00 92.31 90 MET A O 1
ATOM 723 N N . LEU A 1 91 ? 1.745 -6.230 -5.084 1.00 92.62 91 LEU A N 1
ATOM 724 C CA . LEU A 1 91 ? 2.094 -7.367 -5.931 1.00 92.62 91 LEU A CA 1
ATOM 725 C C . LEU A 1 91 ? 0.866 -7.771 -6.764 1.00 92.62 91 LEU A C 1
ATOM 727 O O . LEU A 1 91 ? -0.234 -7.779 -6.208 1.00 92.62 91 LEU A O 1
ATOM 731 N N . PRO A 1 92 ? 1.041 -8.079 -8.059 1.00 94.31 92 PRO A N 1
ATOM 732 C CA . PRO A 1 92 ? -0.050 -8.532 -8.908 1.00 94.31 92 PRO A CA 1
ATOM 733 C C . PRO A 1 92 ? -0.484 -9.954 -8.543 1.00 94.31 92 PRO A C 1
ATOM 735 O O . PRO A 1 92 ? 0.348 -10.820 -8.264 1.00 94.31 92 PRO A O 1
ATOM 738 N N . GLU A 1 93 ? -1.788 -10.202 -8.589 1.00 94.88 93 GLU A N 1
ATOM 739 C CA . GLU A 1 93 ? -2.383 -11.536 -8.501 1.00 94.88 93 GLU A CA 1
ATOM 740 C C . GLU A 1 93 ? -2.656 -12.099 -9.904 1.00 94.88 93 GLU A C 1
ATOM 742 O O . GLU A 1 93 ? -2.675 -11.375 -10.898 1.00 94.88 93 GLU A O 1
ATOM 747 N N . LYS A 1 94 ? -2.900 -13.411 -10.009 1.00 94.75 94 LYS A N 1
ATOM 748 C CA . LYS A 1 94 ? -3.122 -14.077 -11.305 1.00 94.75 94 LYS A CA 1
ATOM 749 C C . LYS A 1 94 ? -4.296 -13.479 -12.089 1.00 94.75 94 LYS A C 1
ATOM 751 O O . LYS A 1 94 ? -4.233 -13.405 -13.313 1.00 94.75 94 LYS A O 1
ATOM 756 N N . ASP A 1 95 ? -5.349 -13.064 -11.394 1.00 94.81 95 ASP A N 1
ATOM 757 C CA . ASP A 1 95 ? -6.532 -12.478 -12.024 1.00 94.81 95 ASP A CA 1
ATOM 758 C C . ASP A 1 95 ? -6.321 -11.017 -12.434 1.00 94.81 95 ASP A C 1
ATOM 760 O O . ASP A 1 95 ? -6.952 -10.558 -13.383 1.00 94.81 95 ASP A O 1
ATOM 764 N N . ASP A 1 96 ? -5.361 -10.312 -11.829 1.00 96.00 96 ASP A N 1
ATOM 765 C CA . ASP A 1 96 ? -5.034 -8.940 -12.224 1.00 96.00 96 ASP A CA 1
ATOM 766 C C . ASP A 1 96 ? -4.508 -8.887 -13.661 1.00 96.00 96 ASP A C 1
ATOM 768 O O . ASP A 1 96 ? -4.875 -7.992 -14.410 1.00 96.00 96 ASP A O 1
ATOM 772 N N . PHE A 1 97 ? -3.731 -9.887 -14.089 1.00 94.81 97 PHE A N 1
ATOM 773 C CA . PHE A 1 97 ? -3.250 -9.994 -15.473 1.00 94.81 97 PHE A CA 1
ATOM 774 C C . PHE A 1 97 ? -4.358 -10.251 -16.499 1.00 94.81 97 PHE A C 1
ATOM 776 O O . PHE A 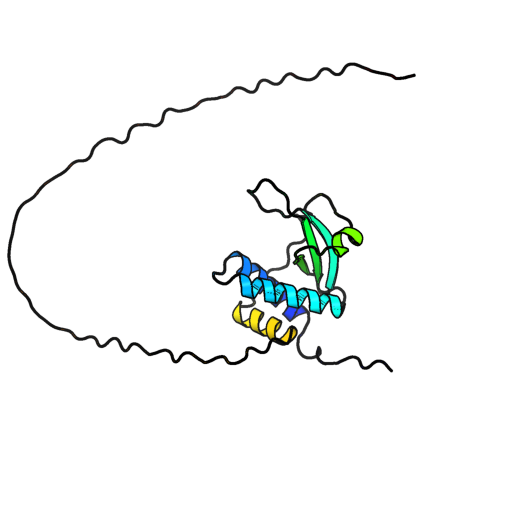1 97 ? -4.141 -10.036 -17.688 1.00 94.81 97 PHE A O 1
ATOM 783 N N . LYS A 1 98 ? -5.525 -10.732 -16.059 1.00 95.88 98 LYS A N 1
ATOM 784 C CA . LYS A 1 98 ? -6.684 -10.956 -16.933 1.00 95.88 98 LYS A CA 1
ATOM 785 C C . LYS A 1 98 ? -7.598 -9.735 -16.977 1.00 95.88 98 LYS A C 1
ATOM 787 O O . LYS A 1 98 ? -8.187 -9.456 -18.013 1.00 95.88 98 LYS A O 1
ATOM 792 N N . CYS A 1 99 ? -7.744 -9.055 -15.840 1.00 95.00 99 CYS A N 1
ATOM 793 C CA . CYS A 1 99 ? -8.756 -8.019 -15.645 1.00 95.00 99 CYS A CA 1
ATOM 794 C C . CYS A 1 99 ? -8.218 -6.592 -15.803 1.00 95.00 99 CYS A C 1
ATOM 796 O O . CYS A 1 99 ? -9.005 -5.678 -16.042 1.00 95.00 99 CYS A O 1
ATOM 798 N N . LEU A 1 100 ? -6.912 -6.373 -15.626 1.00 95.12 100 LEU A N 1
ATOM 799 C CA . LEU A 1 100 ? -6.304 -5.045 -15.664 1.00 95.12 100 LEU A CA 1
ATOM 800 C C . LEU A 1 100 ? -5.448 -4.868 -16.914 1.00 95.12 100 LEU A C 1
ATOM 802 O O . LEU A 1 100 ? -4.620 -5.711 -17.255 1.00 95.12 100 LEU A O 1
ATOM 806 N N . ASN A 1 101 ? -5.584 -3.703 -17.542 1.00 94.06 101 ASN A N 1
ATOM 807 C CA . ASN A 1 101 ? -4.713 -3.306 -18.640 1.00 94.06 101 ASN A CA 1
ATOM 808 C C . ASN A 1 101 ? -3.293 -3.055 -18.121 1.00 94.06 101 ASN A C 1
ATOM 810 O O . ASN A 1 101 ? -3.107 -2.463 -17.055 1.00 94.06 101 ASN A O 1
ATOM 814 N N . HIS A 1 102 ? -2.286 -3.475 -18.885 1.00 93.00 102 HIS A N 1
ATOM 815 C CA . HIS A 1 102 ? -0.888 -3.175 -18.593 1.00 93.00 102 HIS A CA 1
ATOM 816 C C . HIS A 1 102 ? -0.448 -1.943 -19.385 1.00 93.00 102 HIS A C 1
ATOM 818 O O . HIS A 1 102 ? -0.475 -1.958 -20.613 1.00 93.00 102 HIS A O 1
ATOM 824 N N . THR A 1 103 ? -0.019 -0.880 -18.705 1.00 87.00 103 THR A N 1
ATOM 825 C CA . THR A 1 103 ? 0.324 0.405 -19.349 1.00 87.00 103 THR A CA 1
ATOM 826 C C . THR A 1 103 ? 1.648 0.367 -20.111 1.00 87.00 103 THR A C 1
ATOM 828 O O . THR A 1 103 ? 1.926 1.246 -20.917 1.00 87.00 103 THR A O 1
ATOM 831 N N . GLY A 1 104 ? 2.492 -0.637 -19.852 1.00 82.62 104 GLY A N 1
ATOM 832 C CA . GLY A 1 104 ? 3.765 -0.847 -20.559 1.00 82.62 104 GLY A CA 1
ATOM 833 C C . GLY A 1 104 ? 4.862 0.164 -20.201 1.00 82.62 104 GLY A C 1
ATOM 834 O O . GLY A 1 104 ? 6.005 0.006 -20.617 1.00 82.62 104 GLY A O 1
ATOM 835 N N . ALA A 1 105 ? 4.546 1.165 -19.383 1.00 78.81 105 ALA A N 1
ATOM 836 C CA . ALA A 1 105 ? 5.471 2.154 -18.856 1.00 78.81 105 ALA A CA 1
ATOM 837 C C . ALA A 1 105 ? 5.097 2.490 -17.407 1.00 78.81 105 ALA A C 1
ATOM 839 O O . ALA A 1 105 ? 3.945 2.342 -17.002 1.00 78.81 105 ALA A O 1
ATOM 840 N N . THR A 1 106 ? 6.062 2.958 -16.615 1.00 72.31 106 THR A N 1
ATOM 841 C CA . THR A 1 106 ? 5.749 3.517 -15.295 1.00 72.31 106 THR A CA 1
ATOM 842 C C . THR A 1 106 ? 5.215 4.937 -15.452 1.00 72.31 106 THR A C 1
ATOM 844 O O . THR A 1 106 ? 5.948 5.827 -15.902 1.00 72.31 106 THR A O 1
ATOM 847 N N . ILE A 1 107 ? 3.986 5.193 -15.003 1.00 68.19 107 ILE A N 1
ATOM 848 C CA . ILE A 1 107 ? 3.414 6.541 -14.976 1.00 68.19 107 ILE A CA 1
ATOM 849 C C . ILE A 1 107 ? 3.968 7.261 -13.738 1.00 68.19 107 ILE A C 1
ATOM 851 O O . ILE A 1 107 ? 3.417 7.236 -12.643 1.00 68.19 107 ILE A O 1
ATOM 855 N N . SER A 1 108 ? 5.151 7.852 -13.893 1.00 58.81 108 SER A N 1
ATOM 856 C CA . SER A 1 108 ? 6.007 8.241 -12.763 1.00 58.81 108 SER A CA 1
ATOM 857 C C . SER A 1 108 ? 5.877 9.699 -12.308 1.00 58.81 108 SER A C 1
ATOM 859 O O . SER A 1 108 ? 6.339 10.027 -11.217 1.00 58.81 108 SER A O 1
ATOM 861 N N . GLN A 1 109 ? 5.257 10.591 -13.085 1.00 52.94 109 GLN A N 1
ATOM 862 C CA . GLN A 1 109 ? 5.503 12.027 -12.889 1.00 52.94 109 GLN A CA 1
ATOM 863 C C . GLN A 1 109 ? 4.472 12.774 -12.021 1.00 52.94 109 GLN A C 1
ATOM 865 O O . GLN A 1 109 ? 4.867 13.709 -11.336 1.00 52.94 109 GLN A O 1
ATOM 870 N N . ASN A 1 110 ? 3.207 12.335 -11.930 1.00 56.94 110 ASN A N 1
ATOM 871 C CA . ASN A 1 110 ? 2.153 13.088 -11.213 1.00 56.94 110 ASN A CA 1
ATOM 872 C C . ASN A 1 110 ? 1.463 12.349 -10.049 1.00 56.94 110 ASN A C 1
ATOM 874 O O . ASN A 1 110 ? 0.587 12.911 -9.404 1.00 56.94 110 ASN A O 1
ATOM 878 N N . LEU A 1 111 ? 1.857 11.112 -9.728 1.00 69.31 111 LEU A N 1
ATOM 879 C CA . LEU A 1 111 ? 1.172 10.276 -8.721 1.00 69.31 111 LEU A CA 1
ATOM 880 C C . LEU A 1 111 ? 1.856 10.273 -7.342 1.00 69.31 111 LEU A C 1
ATOM 882 O O . LEU A 1 111 ? 1.755 9.310 -6.579 1.00 69.31 111 LEU A O 1
ATOM 886 N N . HIS A 1 112 ? 2.601 11.329 -7.010 1.00 78.75 112 HIS A N 1
ATOM 887 C CA . HIS A 1 112 ? 3.257 11.416 -5.709 1.00 78.75 112 HIS A CA 1
ATOM 888 C C . HIS A 1 112 ? 2.237 11.707 -4.611 1.00 78.75 112 HIS A C 1
ATOM 890 O O . HIS A 1 112 ? 1.627 12.770 -4.572 1.00 78.75 112 HIS A O 1
ATOM 896 N N . ASN A 1 113 ? 2.107 10.771 -3.673 1.00 82.94 113 ASN A N 1
ATOM 897 C CA . ASN A 1 113 ? 1.268 10.972 -2.500 1.00 82.94 113 ASN A CA 1
ATOM 898 C C . ASN A 1 113 ? 1.790 12.160 -1.662 1.00 82.94 113 ASN A C 1
ATOM 900 O O . ASN A 1 113 ? 2.998 12.199 -1.383 1.00 82.94 113 ASN A O 1
ATOM 904 N N . PRO A 1 114 ? 0.923 13.086 -1.205 1.00 85.00 114 PRO A N 1
ATOM 905 C CA . PRO A 1 114 ? 1.294 14.131 -0.259 1.00 85.00 114 PRO A CA 1
ATOM 906 C C . PRO A 1 114 ? 1.983 13.558 0.982 1.00 85.00 114 PRO A C 1
ATOM 908 O O . PRO A 1 114 ? 1.690 12.456 1.457 1.00 85.00 114 PRO A O 1
ATOM 911 N N . LYS A 1 115 ? 2.930 14.330 1.523 1.00 86.50 115 LYS A N 1
ATOM 912 C CA . LYS A 1 115 ? 3.710 13.916 2.691 1.00 86.50 115 LYS A CA 1
ATOM 913 C C . LYS A 1 115 ? 2.813 13.873 3.928 1.00 86.50 115 LYS A C 1
ATOM 915 O O . LYS A 1 115 ? 2.265 14.892 4.326 1.00 86.50 115 LYS A O 1
ATOM 920 N N . SER A 1 116 ? 2.746 12.719 4.588 1.00 85.56 116 SER A N 1
ATOM 921 C CA . SER A 1 116 ? 2.188 12.621 5.942 1.00 85.56 116 SER A CA 1
ATOM 922 C C . SER A 1 116 ? 3.255 12.896 7.007 1.00 85.56 116 SER A C 1
ATOM 924 O O . SER A 1 116 ? 4.400 12.453 6.878 1.00 85.56 116 SER A O 1
ATOM 926 N N . THR A 1 117 ? 2.855 13.577 8.081 1.00 87.69 117 THR A N 1
ATOM 927 C CA . THR A 1 117 ? 3.648 13.814 9.301 1.00 87.69 117 THR A CA 1
ATOM 928 C C . THR A 1 117 ? 3.480 12.707 10.352 1.00 87.69 117 THR A C 1
ATOM 930 O O . THR A 1 117 ? 4.113 12.745 11.406 1.00 87.69 117 THR A O 1
ATOM 933 N N . MET A 1 118 ? 2.647 11.695 10.086 1.00 91.12 118 MET A N 1
ATOM 934 C CA . MET A 1 118 ? 2.289 10.664 11.059 1.00 91.12 118 MET A CA 1
ATOM 935 C C . MET A 1 118 ? 3.473 9.759 11.428 1.00 91.12 118 MET A C 1
ATOM 937 O O . MET A 1 118 ? 4.128 9.172 10.561 1.00 91.12 118 MET A O 1
ATOM 941 N N . SER A 1 119 ? 3.697 9.572 12.735 1.00 94.19 119 SER A N 1
ATOM 942 C CA . SER A 1 119 ? 4.733 8.664 13.241 1.00 94.19 119 SER A CA 1
ATOM 943 C C . SER A 1 119 ? 4.462 7.204 12.846 1.00 94.19 119 SER A C 1
ATOM 945 O O . SER A 1 119 ? 3.309 6.767 12.793 1.00 94.19 119 SER A O 1
ATOM 947 N N . LEU A 1 120 ? 5.522 6.411 12.647 1.00 93.06 120 LEU A N 1
ATOM 948 C CA . LEU A 1 120 ? 5.399 4.985 12.312 1.00 93.06 120 LEU A CA 1
ATOM 949 C C . LEU A 1 120 ? 4.589 4.197 13.354 1.00 93.06 120 LEU A C 1
ATOM 951 O O . LEU A 1 120 ? 3.844 3.285 13.003 1.00 93.06 120 LEU A O 1
ATOM 955 N N . ASN A 1 121 ? 4.742 4.517 14.641 1.00 93.06 121 ASN A N 1
ATOM 956 C CA . ASN A 1 121 ? 4.027 3.813 15.707 1.00 93.06 121 ASN A CA 1
ATOM 957 C C . ASN A 1 121 ? 2.528 4.115 15.667 1.00 93.06 121 ASN A C 1
ATOM 959 O O . ASN A 1 121 ? 1.724 3.185 15.745 1.00 93.06 121 ASN A O 1
ATOM 963 N N . THR A 1 122 ? 2.160 5.383 15.472 1.00 94.06 122 THR A N 1
ATOM 964 C CA . THR A 1 122 ? 0.761 5.792 15.296 1.00 94.06 122 THR A CA 1
ATOM 965 C C . THR A 1 122 ? 0.162 5.138 14.053 1.00 94.06 122 THR A C 1
ATOM 967 O O . THR A 1 122 ? -0.904 4.532 14.138 1.00 94.06 122 THR A O 1
ATOM 970 N N . ALA A 1 123 ? 0.886 5.173 12.931 1.00 94.94 123 ALA A N 1
ATOM 971 C CA . ALA A 1 123 ? 0.445 4.588 11.672 1.00 94.94 123 ALA A CA 1
ATOM 972 C C . ALA A 1 123 ? 0.188 3.079 11.793 1.00 94.94 123 ALA A C 1
ATOM 974 O O . ALA A 1 123 ? -0.880 2.602 11.417 1.00 94.94 123 ALA A O 1
ATOM 975 N N . LYS A 1 124 ? 1.119 2.324 12.394 1.00 94.06 124 LYS A N 1
ATOM 976 C CA . LYS A 1 124 ? 0.927 0.887 12.650 1.00 94.06 124 LYS A CA 1
ATOM 977 C C . LYS A 1 124 ? -0.321 0.620 13.480 1.00 94.06 124 LYS A C 1
ATOM 979 O O . LYS A 1 124 ? -1.074 -0.280 13.132 1.00 94.06 124 LYS A O 1
ATOM 984 N N . ARG A 1 125 ? -0.544 1.390 14.551 1.00 92.94 125 ARG A N 1
ATOM 985 C CA . ARG A 1 125 ? -1.709 1.210 15.428 1.00 92.94 125 ARG A CA 1
ATOM 986 C C . ARG A 1 125 ? -3.016 1.422 14.665 1.00 92.94 125 ARG A C 1
ATOM 988 O O . ARG A 1 125 ? -3.904 0.585 14.776 1.00 92.94 125 ARG A O 1
ATOM 995 N N . ILE A 1 126 ? -3.098 2.488 13.865 1.00 94.19 126 ILE A N 1
ATOM 996 C CA . ILE A 1 126 ? -4.269 2.784 13.026 1.00 94.19 126 ILE A CA 1
ATOM 997 C C . ILE A 1 126 ? -4.529 1.633 12.050 1.00 94.19 126 ILE A C 1
ATOM 999 O O . ILE A 1 126 ? -5.642 1.118 12.003 1.00 94.19 126 ILE A O 1
ATOM 1003 N N . LEU A 1 127 ? -3.507 1.175 11.319 1.00 94.44 127 LEU A N 1
ATOM 1004 C CA . LEU A 1 127 ? -3.685 0.088 10.352 1.00 94.44 127 LEU A CA 1
ATOM 1005 C C . LEU A 1 127 ? -4.013 -1.252 11.024 1.00 94.44 127 LEU A C 1
ATOM 1007 O O . LEU A 1 127 ? -4.842 -1.999 10.520 1.00 94.44 127 LEU A O 1
ATOM 1011 N N . GLN A 1 128 ? -3.408 -1.563 12.171 1.00 93.06 128 GLN A N 1
ATOM 1012 C CA . GLN A 1 128 ? -3.689 -2.792 12.924 1.00 93.06 128 GLN A CA 1
ATOM 1013 C C . GLN A 1 128 ? -5.128 -2.818 13.435 1.00 93.06 128 GLN A C 1
ATOM 1015 O O . GLN A 1 128 ? -5.824 -3.818 13.253 1.00 93.06 128 GLN A O 1
ATOM 1020 N N . GLN A 1 129 ? -5.589 -1.701 14.003 1.00 91.94 129 GLN A N 1
ATOM 1021 C CA . GLN A 1 129 ? -6.974 -1.534 14.429 1.00 91.94 129 GLN A CA 1
ATOM 1022 C C . GLN A 1 129 ? -7.932 -1.637 13.237 1.00 91.94 129 GLN A C 1
ATOM 1024 O O . GLN A 1 129 ? -8.949 -2.319 13.334 1.00 91.94 129 GLN A O 1
ATOM 1029 N N . PHE A 1 130 ? -7.588 -1.030 12.098 1.00 92.00 130 PHE A N 1
ATOM 1030 C CA . PHE A 1 130 ? -8.404 -1.109 10.891 1.00 92.00 130 PHE A CA 1
ATOM 1031 C C . PHE A 1 130 ? -8.491 -2.530 10.328 1.00 92.00 130 PHE A C 1
ATOM 1033 O O . PHE A 1 130 ? -9.585 -2.987 10.006 1.00 92.00 130 PHE A O 1
ATOM 1040 N N . VAL A 1 131 ? -7.377 -3.259 10.213 1.00 92.06 131 VAL A N 1
ATOM 1041 C CA . VAL A 1 131 ? -7.382 -4.639 9.695 1.00 92.06 131 VAL A CA 1
ATOM 1042 C C . VAL A 1 131 ? -8.078 -5.589 10.676 1.00 92.06 131 VAL A C 1
ATOM 1044 O O . VAL A 1 131 ? -8.749 -6.520 10.233 1.00 92.06 131 VAL A O 1
ATOM 1047 N N . GLY A 1 132 ? -8.029 -5.299 11.979 1.00 86.31 132 GLY A N 1
ATOM 1048 C CA . GLY A 1 132 ? -8.545 -6.166 13.043 1.00 86.31 132 GLY A CA 1
ATOM 1049 C C . GLY A 1 132 ? -7.472 -7.090 13.625 1.00 86.31 132 GLY A C 1
ATOM 1050 O O . GLY A 1 132 ? -7.792 -8.078 14.277 1.00 86.31 132 GLY A O 1
ATOM 1051 N N . VAL A 1 133 ? -6.191 -6.780 13.399 1.00 72.56 133 VAL A N 1
ATOM 1052 C CA . VAL A 1 133 ? -5.071 -7.495 14.019 1.00 72.56 133 VAL A CA 1
ATOM 1053 C C . VAL A 1 133 ? -4.838 -6.866 15.385 1.00 72.56 133 VAL A C 1
ATOM 1055 O O . VAL A 1 133 ? -4.010 -5.968 15.550 1.00 72.56 133 VAL A O 1
ATOM 1058 N N . THR A 1 134 ? -5.594 -7.306 16.387 1.00 55.94 134 THR A N 1
ATOM 1059 C CA . THR A 1 134 ? -5.236 -7.011 17.773 1.00 55.94 134 THR A CA 1
ATOM 1060 C C . THR A 1 134 ? -3.917 -7.710 18.048 1.00 55.94 134 THR A C 1
ATOM 1062 O O . THR A 1 134 ? -3.847 -8.935 17.969 1.00 55.94 134 THR A O 1
ATOM 1065 N N . LYS A 1 135 ? -2.863 -6.949 18.360 1.00 53.25 135 LYS A N 1
ATOM 1066 C CA . LYS A 1 135 ? -1.676 -7.542 18.973 1.00 53.25 135 LYS A CA 1
ATOM 1067 C C . LYS A 1 135 ? -2.162 -8.287 20.211 1.00 53.25 135 LYS A C 1
ATOM 1069 O O . LYS A 1 135 ? -2.604 -7.645 21.166 1.00 53.25 135 LYS A O 1
ATOM 1074 N N . THR A 1 136 ? -2.098 -9.615 20.192 1.00 43.66 136 THR A N 1
ATOM 1075 C CA . THR A 1 136 ? -1.979 -10.363 21.436 1.00 43.66 136 THR A CA 1
ATOM 1076 C C . THR A 1 136 ? -0.837 -9.691 22.183 1.00 43.66 136 THR A C 1
ATOM 1078 O O . THR A 1 136 ? 0.205 -9.364 21.605 1.00 43.66 136 THR A O 1
ATOM 1081 N N . LYS A 1 137 ? -1.098 -9.293 23.427 1.00 43.12 137 LYS A N 1
ATOM 1082 C CA . LYS A 1 137 ? -0.079 -8.720 24.302 1.00 43.12 137 LYS A CA 1
ATOM 1083 C C . LYS A 1 137 ? 0.894 -9.847 24.639 1.00 43.12 137 LYS A C 1
ATOM 1085 O O . LYS A 1 137 ? 0.882 -10.348 25.756 1.00 43.12 137 LYS A O 1
ATOM 1090 N N . ASP A 1 138 ? 1.702 -10.264 23.677 1.00 41.72 138 ASP A N 1
ATOM 1091 C CA . ASP A 1 138 ? 2.736 -11.254 23.904 1.00 41.72 138 ASP A CA 1
ATOM 1092 C C . ASP A 1 138 ? 3.852 -10.521 24.635 1.00 41.72 138 ASP A C 1
ATOM 1094 O O . ASP A 1 138 ? 4.630 -9.762 24.063 1.00 41.72 138 ASP A O 1
ATOM 1098 N N . HIS A 1 139 ? 3.752 -10.658 25.955 1.00 43.38 139 HIS A N 1
ATOM 1099 C CA . HIS A 1 139 ? 4.729 -10.418 26.998 1.00 43.38 139 HIS A CA 1
ATOM 1100 C C . HIS A 1 139 ? 5.654 -9.226 26.761 1.00 43.38 139 HIS A C 1
ATOM 1102 O O . HIS A 1 139 ? 6.653 -9.299 26.049 1.00 43.38 139 HIS A O 1
ATOM 1108 N N . ALA A 1 140 ? 5.375 -8.148 27.497 1.00 44.00 140 ALA A N 1
ATOM 1109 C CA . ALA A 1 140 ? 6.414 -7.227 27.920 1.00 44.00 140 ALA A CA 1
ATOM 1110 C C . ALA A 1 140 ? 7.579 -8.058 28.479 1.00 44.00 140 ALA A C 1
ATOM 1112 O O . ALA A 1 140 ? 7.521 -8.551 29.608 1.00 44.00 140 ALA A O 1
ATOM 1113 N N . THR A 1 141 ? 8.626 -8.255 27.679 1.00 47.03 141 THR A N 1
ATOM 1114 C CA . THR A 1 141 ? 9.919 -8.680 28.189 1.00 47.03 141 THR A CA 1
ATOM 1115 C C . THR A 1 141 ? 10.303 -7.601 29.177 1.00 47.03 141 THR A C 1
ATOM 1117 O O . THR A 1 141 ? 10.587 -6.470 28.776 1.00 47.03 141 THR A O 1
ATOM 1120 N N . LYS A 1 142 ? 10.198 -7.931 30.469 1.00 45.41 142 LYS A N 1
ATOM 1121 C CA . LYS A 1 142 ? 10.679 -7.106 31.568 1.00 45.41 142 LYS A CA 1
ATOM 1122 C C . LYS A 1 142 ? 12.067 -6.642 31.157 1.00 45.41 142 LYS A C 1
ATOM 1124 O O . LYS A 1 142 ? 12.972 -7.459 31.004 1.00 45.41 142 LYS A O 1
ATOM 1129 N N . SER A 1 143 ? 12.209 -5.350 30.893 1.00 46.22 143 SER A N 1
ATOM 1130 C CA . SER A 1 143 ? 13.513 -4.735 30.760 1.00 46.22 143 SER A CA 1
ATOM 1131 C C . SER A 1 143 ? 14.224 -5.005 32.079 1.00 46.22 143 SER A C 1
ATOM 1133 O O . SER A 1 143 ? 13.899 -4.377 33.087 1.00 46.22 143 SER A O 1
ATOM 1135 N N . HIS A 1 144 ? 15.132 -5.982 32.101 1.00 51.25 144 HIS A N 1
ATOM 1136 C CA . HIS A 1 144 ? 16.118 -6.079 33.162 1.00 51.25 144 HIS A CA 1
ATOM 1137 C C . HIS A 1 144 ? 16.900 -4.774 33.092 1.00 51.25 144 HIS A C 1
ATOM 1139 O O . HIS A 1 144 ? 17.719 -4.557 32.200 1.00 51.25 144 HIS A O 1
ATOM 1145 N N . GLN A 1 145 ? 16.545 -3.863 33.989 1.00 52.47 145 GLN A N 1
ATOM 1146 C CA . GLN A 1 145 ? 17.288 -2.658 34.271 1.00 52.47 145 GLN A CA 1
ATOM 1147 C C . GLN A 1 145 ? 18.675 -3.132 34.705 1.00 52.47 145 GLN A C 1
ATOM 1149 O O . GLN A 1 145 ? 18.870 -3.550 35.842 1.00 52.47 145 GLN A O 1
ATOM 1154 N N . PHE A 1 146 ? 19.626 -3.158 33.770 1.00 46.62 146 PHE A N 1
ATOM 1155 C CA . PHE A 1 146 ? 21.034 -3.322 34.094 1.00 46.62 146 PHE A CA 1
ATOM 1156 C C . PHE A 1 146 ? 21.425 -2.064 34.868 1.00 46.62 146 PHE A C 1
ATOM 1158 O O . PHE A 1 146 ? 21.762 -1.029 34.291 1.00 46.62 146 PHE A O 1
ATOM 1165 N N . GLN A 1 147 ? 21.294 -2.127 36.192 1.00 58.78 147 GLN A N 1
ATOM 1166 C CA . GLN A 1 147 ? 21.934 -1.177 37.080 1.00 58.78 147 GLN A CA 1
ATOM 1167 C C . GLN A 1 147 ? 23.438 -1.325 36.833 1.00 58.78 147 GLN A C 1
ATOM 1169 O O . GLN A 1 147 ? 24.054 -2.304 37.244 1.00 58.78 147 GLN A O 1
ATOM 1174 N N . ARG A 1 148 ? 24.027 -0.384 36.084 1.00 49.91 148 ARG A N 1
ATOM 1175 C CA . ARG A 1 148 ? 25.483 -0.227 36.031 1.00 49.91 148 ARG A CA 1
ATOM 1176 C C . ARG A 1 148 ? 25.909 0.254 37.411 1.00 49.91 148 ARG A C 1
ATOM 1178 O O . ARG A 1 148 ? 25.889 1.449 37.691 1.00 49.91 148 ARG A O 1
ATOM 1185 N N . SER A 1 149 ? 26.260 -0.680 38.281 1.00 46.72 149 SER A N 1
ATOM 1186 C CA . SER A 1 149 ? 27.030 -0.391 39.478 1.00 46.72 149 SER A CA 1
ATOM 1187 C C . SER A 1 149 ? 28.418 0.064 39.029 1.00 46.72 149 SER A C 1
ATOM 1189 O O . SER A 1 149 ? 29.228 -0.710 38.520 1.00 46.72 149 SER A O 1
ATOM 1191 N N . HIS A 1 150 ? 28.681 1.361 39.173 1.00 53.38 150 HIS A N 1
ATOM 1192 C CA . HIS A 1 150 ? 30.027 1.912 39.122 1.00 53.38 150 HIS A CA 1
ATOM 1193 C C . HIS A 1 150 ? 30.808 1.380 40.329 1.00 53.38 150 HIS A C 1
ATOM 1195 O O . HIS A 1 150 ? 30.833 2.006 41.383 1.00 53.38 150 HIS A O 1
ATOM 1201 N N . SER A 1 151 ? 31.425 0.206 40.189 1.00 53.00 151 SER A N 1
ATOM 1202 C CA . SER A 1 151 ? 32.472 -0.229 41.110 1.00 53.00 151 SER A CA 1
ATOM 1203 C C . SER A 1 151 ? 33.795 0.332 40.605 1.00 53.00 151 SER A C 1
ATOM 1205 O O . SER A 1 151 ? 34.429 -0.194 39.691 1.00 53.00 151 SER A O 1
ATOM 1207 N N . SER A 1 152 ? 34.165 1.477 41.167 1.00 52.78 152 SER A N 1
ATOM 1208 C CA . SER A 1 152 ? 35.535 1.962 41.181 1.00 52.78 152 SER A CA 1
ATOM 1209 C C . SER A 1 152 ? 36.391 0.955 41.940 1.00 52.78 152 SER A C 1
ATOM 1211 O O . SER A 1 152 ? 36.218 0.820 43.149 1.00 52.78 152 SER A O 1
ATOM 1213 N N . ASN A 1 153 ? 37.323 0.289 41.259 1.00 55.12 153 ASN A N 1
ATOM 1214 C CA . ASN A 1 153 ? 38.433 -0.358 41.939 1.00 55.12 153 ASN A CA 1
ATOM 1215 C C . ASN A 1 153 ? 39.772 0.070 41.354 1.00 55.12 153 ASN A C 1
ATOM 1217 O O . ASN A 1 153 ? 39.980 0.208 40.151 1.00 55.12 153 ASN A O 1
ATOM 1221 N N . THR A 1 154 ? 40.627 0.370 42.314 1.00 48.53 154 THR A N 1
ATOM 1222 C CA . THR A 1 154 ? 41.864 1.118 42.234 1.00 48.53 154 THR A CA 1
ATOM 1223 C C . THR A 1 154 ? 43.031 0.214 41.837 1.00 48.53 154 THR A C 1
ATOM 1225 O O . THR A 1 154 ? 42.999 -0.983 42.097 1.00 48.53 154 THR A O 1
ATOM 1228 N N . THR A 1 155 ? 44.095 0.849 41.344 1.00 50.88 155 THR A N 1
ATOM 1229 C CA . THR A 1 155 ? 45.500 0.474 41.574 1.00 50.88 155 THR A CA 1
ATOM 1230 C C . THR A 1 155 ? 45.987 -0.865 41.018 1.00 50.88 155 THR A C 1
ATOM 1232 O O . THR A 1 155 ? 45.887 -1.892 41.670 1.00 50.88 155 THR A O 1
ATOM 1235 N N . TYR A 1 156 ? 46.731 -0.798 39.911 1.00 43.53 156 TYR A N 1
ATOM 1236 C CA . TYR A 1 156 ? 47.992 -1.535 39.792 1.00 43.53 156 TYR A CA 1
ATOM 1237 C C . TYR A 1 156 ? 49.029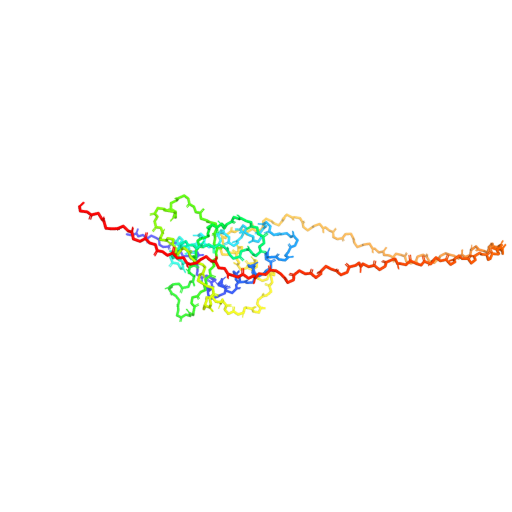 -0.666 39.074 1.00 43.53 156 TYR A C 1
ATOM 1239 O O . TYR A 1 156 ? 48.896 -0.337 37.896 1.00 43.53 156 TYR A O 1
ATOM 1247 N N . LYS A 1 157 ? 50.073 -0.279 39.814 1.00 50.19 157 LYS A N 1
ATOM 1248 C CA . LYS A 1 157 ? 51.351 0.161 39.250 1.00 50.19 157 LYS A CA 1
ATOM 1249 C C . LYS A 1 157 ? 52.054 -1.076 38.689 1.00 50.19 157 LYS A C 1
ATOM 1251 O O . LYS A 1 157 ? 52.235 -2.042 39.421 1.00 50.19 157 LYS A O 1
ATOM 1256 N N . SER A 1 158 ? 52.527 -1.017 37.448 1.00 51.72 158 SER A N 1
ATOM 1257 C CA . SER A 1 158 ? 53.732 -1.752 37.060 1.00 51.72 158 SER A CA 1
ATOM 1258 C C . SER A 1 158 ? 54.409 -1.070 35.879 1.00 51.72 158 SER A C 1
ATOM 1260 O O . SER A 1 158 ? 53.823 -0.827 34.827 1.00 51.72 158 SER A O 1
ATOM 1262 N N . THR A 1 159 ? 55.657 -0.710 36.123 1.00 54.59 159 THR A N 1
ATOM 1263 C CA . THR A 1 159 ? 56.624 -0.101 35.222 1.00 54.59 159 THR A CA 1
ATOM 1264 C C . THR A 1 159 ? 57.162 -1.122 34.222 1.00 54.59 159 THR A C 1
ATOM 1266 O O . THR A 1 159 ? 57.641 -2.171 34.648 1.00 54.59 159 THR A O 1
ATOM 1269 N N . ARG A 1 160 ? 57.253 -0.767 32.936 1.00 50.00 160 ARG A N 1
ATOM 1270 C CA . ARG A 1 160 ? 58.492 -0.960 32.159 1.00 50.00 160 ARG A CA 1
ATOM 1271 C C . ARG A 1 160 ? 58.442 -0.225 30.821 1.00 50.00 160 ARG A C 1
ATOM 1273 O O . ARG A 1 160 ? 57.617 -0.496 29.958 1.00 50.00 160 ARG A O 1
ATOM 1280 N N . SER A 1 161 ? 59.374 0.706 30.687 1.00 49.25 161 SER A N 1
ATOM 1281 C CA . SER A 1 161 ? 59.938 1.237 29.449 1.00 49.25 161 SER A CA 1
ATOM 1282 C C . SER A 1 161 ? 60.364 0.128 28.484 1.00 49.25 161 SER A C 1
ATOM 1284 O O . SER A 1 161 ? 60.961 -0.825 28.964 1.00 49.25 161 SER A O 1
ATOM 1286 N N . HIS A 1 162 ? 60.153 0.294 27.169 1.00 46.81 162 HIS A N 1
ATOM 1287 C CA . HIS A 1 162 ? 61.129 -0.016 26.105 1.00 46.81 162 HIS A CA 1
ATOM 1288 C C . HIS A 1 162 ? 60.661 0.520 24.727 1.00 46.81 162 HIS A C 1
ATOM 1290 O O . HIS A 1 162 ? 59.666 0.085 24.164 1.00 46.81 162 HIS A O 1
ATOM 1296 N N . THR A 1 163 ? 61.414 1.513 24.239 1.00 52.09 163 THR A N 1
ATOM 1297 C CA . THR A 1 163 ? 61.928 1.708 22.864 1.00 52.09 163 THR A CA 1
ATOM 1298 C C . THR A 1 163 ? 61.008 1.573 21.636 1.00 52.09 163 THR A C 1
ATOM 1300 O O . THR A 1 163 ? 60.673 0.487 21.178 1.00 52.09 163 THR A O 1
ATOM 1303 N N . SER A 1 164 ? 60.757 2.734 21.020 1.00 47.22 164 SER A N 1
ATOM 1304 C CA . SER A 1 164 ? 60.903 3.059 19.588 1.00 47.22 164 SER A CA 1
ATOM 1305 C C . SER A 1 164 ? 61.064 1.922 18.565 1.00 47.22 164 SER A C 1
ATOM 1307 O O . SER A 1 164 ? 62.136 1.336 18.483 1.00 47.22 164 SER A O 1
ATOM 1309 N N . HIS A 1 165 ? 60.121 1.819 17.618 1.00 46.56 165 HIS A N 1
ATOM 1310 C CA . HIS A 1 165 ? 60.452 1.584 16.208 1.00 46.56 165 HIS A CA 1
ATOM 1311 C C . HIS A 1 165 ? 59.512 2.348 15.266 1.00 46.56 165 HIS A C 1
ATOM 1313 O O . HIS A 1 165 ? 58.298 2.176 15.226 1.00 46.56 165 HIS A O 1
ATOM 1319 N N . LYS A 1 166 ? 60.155 3.224 14.498 1.00 49.22 166 LYS A N 1
ATOM 1320 C CA . LYS A 1 166 ? 59.672 3.990 13.355 1.00 49.22 166 LYS A CA 1
ATOM 1321 C C . LYS A 1 166 ? 59.485 3.012 12.191 1.00 49.22 166 LYS A C 1
ATOM 1323 O O . LYS A 1 166 ? 60.445 2.335 11.838 1.00 49.22 166 LYS A O 1
ATOM 1328 N N . SER A 1 167 ? 58.314 2.970 11.557 1.00 49.19 167 SER A N 1
ATOM 1329 C CA . SER A 1 167 ? 58.195 2.343 10.237 1.00 49.19 167 SER A CA 1
ATOM 1330 C C . SER A 1 167 ? 57.392 3.221 9.289 1.00 49.19 167 SER A C 1
ATOM 1332 O O . SER A 1 167 ? 56.187 3.422 9.424 1.00 49.19 167 SER A O 1
ATOM 1334 N N . LYS A 1 168 ? 58.142 3.792 8.344 1.00 52.38 168 LYS A N 1
ATOM 1335 C CA . LYS A 1 168 ? 57.662 4.417 7.118 1.00 52.38 168 LYS A CA 1
ATOM 1336 C C . LYS A 1 168 ? 57.016 3.322 6.268 1.00 52.38 168 LYS A C 1
ATOM 1338 O O . LYS A 1 168 ? 57.653 2.298 6.034 1.00 52.38 168 LYS A O 1
ATOM 1343 N N . ARG A 1 169 ? 55.824 3.559 5.719 1.00 46.53 169 ARG A N 1
ATOM 1344 C CA . ARG A 1 169 ? 55.367 2.805 4.548 1.00 46.53 169 ARG A CA 1
ATOM 1345 C C . ARG A 1 169 ? 54.964 3.761 3.438 1.00 46.53 169 ARG A C 1
ATOM 1347 O O . ARG A 1 169 ? 54.030 4.548 3.551 1.00 46.53 169 ARG A O 1
ATOM 1354 N N . SER A 1 170 ? 55.799 3.702 2.420 1.00 48.97 170 SER A N 1
ATOM 1355 C CA . SER A 1 170 ? 55.799 4.405 1.157 1.00 48.97 170 SER A CA 1
ATOM 1356 C C . SER A 1 170 ? 54.803 3.804 0.159 1.00 48.97 170 SER A C 1
ATOM 1358 O O . SER A 1 170 ? 54.447 2.630 0.232 1.00 48.97 170 SER A O 1
ATOM 1360 N N . ASN A 1 171 ? 54.452 4.653 -0.808 1.00 47.31 171 ASN A N 1
ATOM 1361 C CA . ASN A 1 171 ? 54.102 4.371 -2.203 1.00 47.31 171 ASN A CA 1
ATOM 1362 C C . ASN A 1 171 ? 52.766 3.676 -2.512 1.00 47.31 171 ASN A C 1
ATOM 1364 O O . ASN A 1 171 ? 52.639 2.457 -2.575 1.00 47.31 171 ASN A O 1
ATOM 1368 N N . LYS A 1 172 ? 51.794 4.526 -2.861 1.00 57.12 172 LYS A N 1
ATOM 1369 C CA . LYS A 1 172 ? 50.605 4.207 -3.657 1.00 57.12 172 LYS A CA 1
ATOM 1370 C C . LYS A 1 172 ? 50.984 4.344 -5.146 1.00 57.12 172 LYS A C 1
ATOM 1372 O O . LYS A 1 172 ? 51.390 5.441 -5.526 1.00 57.12 172 LYS A O 1
ATOM 1377 N N . PRO A 1 173 ? 50.876 3.306 -5.994 1.00 56.38 173 PRO A N 1
ATOM 1378 C CA . PRO A 1 173 ? 51.048 3.478 -7.430 1.00 56.38 173 PRO A CA 1
ATOM 1379 C C . PRO A 1 173 ? 49.788 4.082 -8.068 1.00 56.38 173 PRO A C 1
ATOM 1381 O O . PRO A 1 173 ? 48.649 3.765 -7.713 1.00 56.38 173 PRO A O 1
ATOM 1384 N N . SER A 1 174 ? 50.040 4.990 -9.002 1.00 54.78 174 SER A N 1
ATOM 1385 C CA . SER A 1 174 ? 49.118 5.710 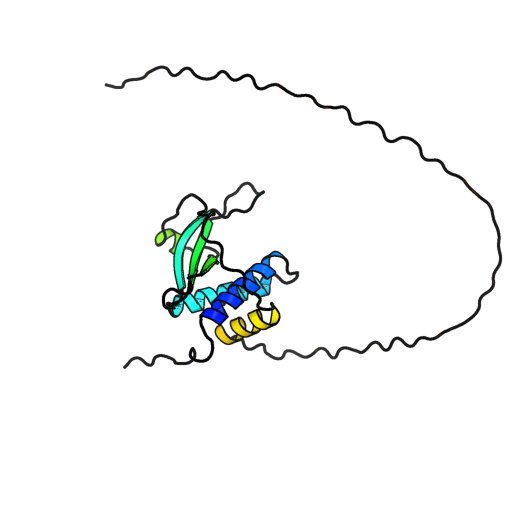-9.874 1.00 54.78 174 SER A CA 1
ATOM 1386 C C . SER A 1 174 ? 48.325 4.765 -10.788 1.00 54.78 174 SER A C 1
ATOM 1388 O O . SER A 1 174 ? 48.876 3.850 -11.396 1.00 54.78 174 SER A O 1
ATOM 1390 N N . ARG A 1 175 ? 47.012 5.002 -10.912 1.00 57.72 175 ARG A N 1
ATOM 1391 C CA . ARG A 1 175 ? 46.168 4.365 -11.937 1.00 57.72 175 ARG A CA 1
ATOM 1392 C C . ARG A 1 175 ? 46.431 5.026 -13.298 1.00 57.72 175 ARG A C 1
ATOM 1394 O O . ARG A 1 175 ? 46.361 6.253 -13.358 1.00 57.72 175 ARG A O 1
ATOM 1401 N N . PRO A 1 176 ? 46.649 4.262 -14.381 1.00 54.09 176 PRO A N 1
ATOM 1402 C CA . PRO A 1 176 ? 46.661 4.818 -15.725 1.00 54.09 176 PRO A CA 1
ATOM 1403 C C . PRO A 1 176 ? 45.235 5.159 -16.178 1.00 54.09 176 PRO A C 1
ATOM 1405 O O . PRO A 1 176 ? 44.271 4.437 -15.905 1.00 54.09 176 PRO A O 1
ATOM 1408 N N . THR A 1 177 ? 45.118 6.297 -16.853 1.00 57.81 177 THR A N 1
ATOM 1409 C CA . THR A 1 177 ? 43.915 6.825 -17.493 1.00 57.81 177 THR A CA 1
ATOM 1410 C C . THR A 1 177 ? 43.555 5.986 -18.721 1.00 57.81 177 THR A C 1
ATOM 1412 O O . THR A 1 177 ? 44.393 5.747 -19.585 1.00 57.81 177 THR A O 1
ATOM 1415 N N . LEU A 1 178 ? 42.295 5.548 -18.826 1.00 51.97 178 LEU A N 1
ATOM 1416 C CA . LEU A 1 178 ? 41.764 4.957 -20.055 1.00 51.97 178 LEU A CA 1
ATOM 1417 C C . LEU A 1 178 ? 40.940 6.017 -20.786 1.00 51.97 178 LEU A C 1
ATOM 1419 O O . LEU A 1 178 ? 39.805 6.310 -20.420 1.00 51.97 178 LEU A O 1
ATOM 1423 N N . ASN A 1 179 ? 41.556 6.601 -21.808 1.00 53.44 179 ASN A N 1
ATOM 1424 C CA . ASN A 1 179 ? 40.907 7.439 -22.802 1.00 53.44 179 ASN A CA 1
ATOM 1425 C C . ASN A 1 179 ? 40.294 6.523 -23.874 1.00 53.44 179 ASN A C 1
ATOM 1427 O O . ASN A 1 179 ? 41.018 5.747 -24.499 1.00 53.44 179 ASN A O 1
ATOM 1431 N N . LYS A 1 180 ? 38.973 6.575 -24.064 1.00 52.31 180 LYS A N 1
ATOM 1432 C CA . LYS A 1 180 ? 38.268 5.912 -25.174 1.00 52.31 180 LYS A CA 1
ATOM 1433 C C . LYS A 1 180 ? 37.157 6.821 -25.699 1.00 52.31 180 LYS A C 1
ATOM 1435 O O . LYS A 1 180 ? 35.977 6.560 -25.497 1.00 52.31 180 LYS A O 1
ATOM 1440 N N . ASN A 1 181 ? 37.559 7.871 -26.409 1.00 52.97 181 ASN A N 1
ATOM 1441 C CA . ASN A 1 181 ? 36.745 8.446 -27.475 1.00 52.97 181 ASN A CA 1
ATOM 1442 C C . ASN A 1 181 ? 36.852 7.534 -28.702 1.00 52.97 181 ASN A C 1
ATOM 1444 O O . ASN A 1 181 ? 37.776 7.682 -29.494 1.00 52.97 181 ASN A O 1
ATOM 1448 N N . ILE A 1 182 ? 35.924 6.589 -28.848 1.00 53.12 182 ILE A N 1
ATOM 1449 C CA . ILE A 1 182 ? 35.618 5.959 -30.138 1.00 53.12 182 ILE A CA 1
ATOM 1450 C C . ILE A 1 182 ? 34.103 5.763 -30.184 1.00 53.12 182 ILE A C 1
ATOM 1452 O O . ILE A 1 182 ? 33.581 4.797 -29.637 1.00 53.12 182 ILE A O 1
ATOM 1456 N N . PHE A 1 183 ? 33.402 6.701 -30.813 1.00 44.50 183 PHE A N 1
ATOM 1457 C CA . PHE A 1 183 ? 32.073 6.468 -31.371 1.00 44.50 183 PHE A CA 1
ATOM 1458 C C . PHE A 1 183 ? 31.902 7.414 -32.561 1.00 44.50 183 PHE A C 1
ATOM 1460 O O . PHE A 1 183 ? 31.426 8.537 -32.425 1.00 44.50 183 PHE A O 1
ATOM 1467 N N . THR A 1 184 ? 32.361 6.980 -33.734 1.00 51.69 184 THR A N 1
ATOM 1468 C CA . THR A 1 184 ? 31.905 7.542 -35.004 1.00 51.69 184 THR A CA 1
ATOM 1469 C C . THR A 1 184 ? 30.810 6.636 -35.550 1.00 51.69 184 THR A C 1
ATOM 1471 O O . THR A 1 184 ? 30.991 5.450 -35.811 1.00 51.69 184 THR A O 1
ATOM 1474 N N . SER A 1 185 ? 29.632 7.234 -35.637 1.00 47.72 185 SER A N 1
ATOM 1475 C CA . SER A 1 185 ? 28.401 6.756 -36.246 1.00 47.72 185 SER 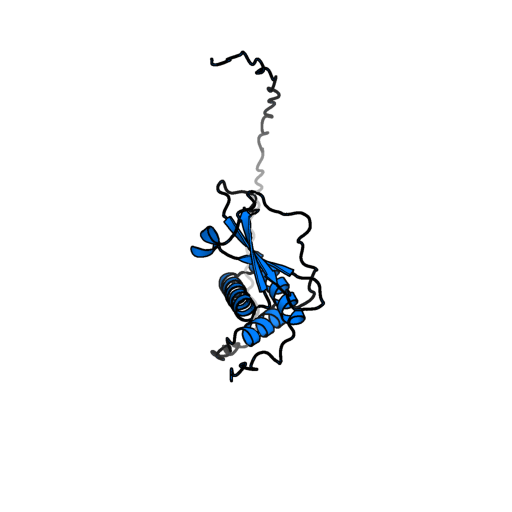A CA 1
ATOM 1476 C C . SER A 1 185 ? 28.546 6.545 -37.754 1.00 47.72 185 SER A C 1
ATOM 1478 O O . SER A 1 185 ? 28.996 7.454 -38.447 1.00 47.72 185 SER A O 1
ATOM 1480 N N . SER A 1 186 ? 28.088 5.408 -38.277 1.00 45.53 186 SER A N 1
ATOM 1481 C CA . SER A 1 186 ? 27.586 5.294 -39.660 1.00 45.53 186 SER A CA 1
ATOM 1482 C C . SER A 1 186 ? 26.935 3.928 -39.894 1.00 45.53 186 SER A C 1
ATOM 1484 O O . SER A 1 186 ? 27.577 2.992 -40.342 1.00 45.53 186 SER A O 1
ATOM 1486 N N . PHE A 1 187 ? 25.639 3.816 -39.600 1.00 45.56 187 PHE A N 1
ATOM 1487 C CA . PHE A 1 187 ? 24.775 2.812 -40.228 1.00 45.56 187 PHE A CA 1
ATOM 1488 C C . PHE A 1 187 ? 23.384 3.415 -40.424 1.00 45.56 187 PHE A C 1
ATOM 1490 O O . PHE A 1 187 ? 22.489 3.272 -39.597 1.00 45.56 187 PHE A O 1
ATOM 1497 N N . LEU A 1 188 ? 23.245 4.128 -41.535 1.00 48.88 188 LEU A N 1
ATOM 1498 C CA . LEU A 1 188 ? 21.986 4.382 -42.216 1.00 48.88 188 LEU A CA 1
ATOM 1499 C C . LEU A 1 188 ? 22.290 4.180 -43.696 1.00 48.88 188 LEU A C 1
ATOM 1501 O O . LEU A 1 188 ? 22.925 5.035 -44.299 1.00 48.88 188 LEU A O 1
ATOM 1505 N N . ASP A 1 189 ? 21.853 3.058 -44.259 1.00 46.66 189 ASP A N 1
ATOM 1506 C CA . ASP A 1 189 ? 21.188 3.156 -45.548 1.00 46.66 189 ASP A CA 1
ATOM 1507 C C . ASP A 1 189 ? 20.143 2.051 -45.690 1.00 46.66 189 ASP A C 1
ATOM 1509 O O . ASP A 1 189 ? 20.415 0.856 -45.534 1.00 46.66 189 ASP A O 1
ATOM 1513 N N . GLY A 1 190 ? 18.909 2.498 -45.891 1.00 48.59 190 GLY A N 1
ATOM 1514 C CA . GLY A 1 190 ? 17.742 1.668 -46.098 1.00 48.59 190 GLY A CA 1
ATOM 1515 C C . GLY A 1 190 ? 17.520 1.507 -47.590 1.00 48.59 190 GLY A C 1
ATOM 1516 O O . GLY A 1 190 ? 17.363 2.486 -48.308 1.00 48.59 190 GLY A O 1
ATOM 1517 N N . SER A 1 191 ? 17.441 0.264 -48.055 1.00 47.88 191 SER A N 1
ATOM 1518 C CA . SER A 1 191 ? 17.008 -0.042 -49.415 1.00 47.88 191 SER A CA 1
ATOM 1519 C C . SER A 1 191 ? 15.851 -1.046 -49.408 1.00 47.88 191 SER A C 1
ATOM 1521 O O . SER A 1 191 ? 15.990 -2.226 -49.100 1.00 47.88 191 SER A O 1
ATOM 1523 N N . SER A 1 192 ? 14.680 -0.494 -49.729 1.00 48.81 192 SER A N 1
ATOM 1524 C CA . SER A 1 192 ? 13.671 -0.999 -50.665 1.00 48.81 192 SER A CA 1
ATOM 1525 C C . SER A 1 192 ? 13.306 -2.485 -50.677 1.00 48.81 192 SER A C 1
ATOM 1527 O O . SER A 1 192 ? 14.036 -3.321 -51.205 1.00 48.81 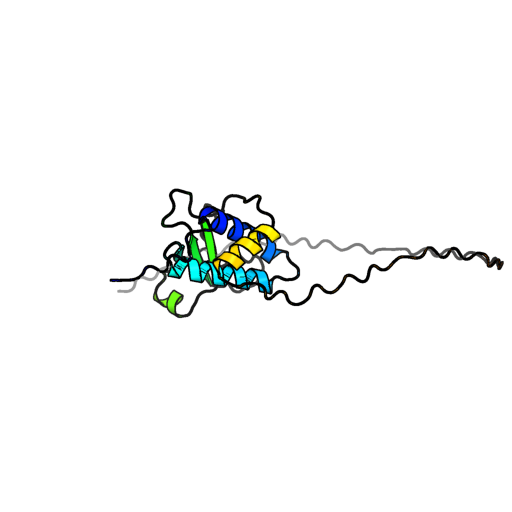192 SER A O 1
ATOM 1529 N N . ARG A 1 193 ? 12.043 -2.771 -50.333 1.00 50.28 193 ARG A N 1
ATOM 1530 C CA . ARG A 1 193 ? 11.244 -3.808 -51.012 1.00 50.28 193 ARG A CA 1
ATOM 1531 C C . ARG A 1 193 ? 9.776 -3.382 -51.131 1.00 50.28 193 ARG A C 1
ATOM 1533 O O . ARG A 1 193 ? 9.134 -3.223 -50.097 1.00 50.28 193 ARG A O 1
ATOM 1540 N N . PRO A 1 194 ? 9.201 -3.302 -52.342 1.00 61.38 194 PRO A N 1
ATOM 1541 C CA . PRO A 1 194 ? 7.770 -3.485 -52.532 1.00 61.38 194 PRO A CA 1
ATOM 1542 C C . PRO A 1 194 ? 7.478 -4.971 -52.806 1.00 61.38 194 PRO A C 1
ATOM 1544 O O . PRO A 1 194 ? 8.200 -5.627 -53.560 1.00 61.38 194 PRO A O 1
ATOM 1547 N N . ARG A 1 195 ? 6.418 -5.516 -52.202 1.00 58.50 195 ARG A N 1
ATOM 1548 C CA . ARG A 1 195 ? 5.809 -6.779 -52.645 1.00 58.50 195 ARG A CA 1
ATOM 1549 C C . ARG A 1 195 ? 4.541 -6.451 -53.431 1.00 58.50 195 ARG A C 1
ATOM 1551 O O . ARG A 1 195 ? 3.727 -5.664 -52.957 1.00 58.50 195 ARG A O 1
ATOM 1558 N N . LYS A 1 196 ? 4.458 -7.026 -54.632 1.00 62.69 196 LYS A N 1
ATOM 1559 C CA . LYS A 1 196 ? 3.218 -7.240 -55.385 1.00 62.69 196 LYS A CA 1
ATOM 1560 C C . LYS A 1 196 ? 2.361 -8.286 -54.682 1.00 62.69 196 LYS A C 1
ATOM 1562 O O . LYS A 1 196 ? 2.967 -9.156 -54.012 1.00 62.69 196 LYS A O 1
#

Radius of gyration: 29.96 Å; chains: 1; bounding box: 94×28×98 Å

Organism: NCBI:txid85682